Protein AF-A0AAP8GSU4-F1 (afdb_monomer_lite)

Sequence (245 aa):
MARIGFSERGKGHGSINLELHEIAHAIDRVVFLNISHTDWFDVPFSQERQKFFPDKYYENKEEYFAECFTYYYFSESSKQELKDKAPLTYSYIDLLIKNVQGDSNSTEPINELLDGNQFSWSLKGYSDREFAKVDYNKKAEEMKIKLEAGIPHSYFNSTYASIKVQNSSGIVVYNKEIVGNRQQNSEIQTVPVKVGDYIKFTHIEGEAVKEKTRATLTNLENSKQEYIGKKRTYQVTSTGLSKID

Foldseek 3Di:
DDDPPQQDAPSPDHARGDVQLVVQLVCCCPVVVNVLPDPLVVVLCVPQCCQLPVDPVVVDSSSVLSRLSCLCPVDPVSLVVCCVRRVSSSVVSVLVVCVVVVDPPDPAPSWDDDFDFWKKKFAAAPPRHGQWIWIGGAVVQKIKIWGDWAARYQVFQAQQKKKWKAALVRHTQDIDTHGRNDTDHTDIDMGRHYQNMKIKMAGQQCADPVRVDRIWMARPVVRDIDGCRRMWMWGQHPGGTTTRD

InterPro domains:
  IPR004954 Putative mucin/carbohydrate-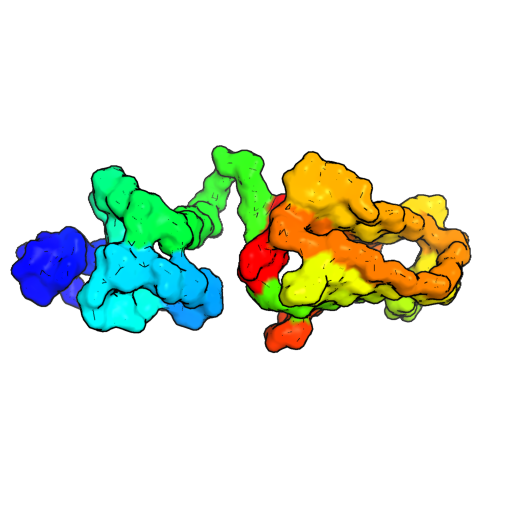binding domain [PF03272] (123-241)
  IPR014781 Anthrax toxin, lethal/endema factor, N-/C-terminal [PF07737] (2-94)
  IPR024079 Metallopeptidase, catalytic domain superfamily [G3DSA:3.40.390.10] (3-102)
  IPR047568 Anthrax toxin lethal factor-like domain [PS51995] (1-98)

Structure (mmCIF, N/CA/C/O backbone):
data_AF-A0AAP8GSU4-F1
#
_entry.id   AF-A0AAP8GSU4-F1
#
loop_
_atom_site.group_PDB
_atom_site.id
_atom_site.type_symbol
_atom_site.label_atom_id
_atom_site.label_alt_id
_atom_site.label_comp_id
_atom_site.label_asym_id
_atom_site.label_entity_id
_atom_site.label_seq_id
_atom_site.pdbx_PDB_ins_code
_atom_site.Cartn_x
_atom_site.Cartn_y
_atom_site.Cartn_z
_atom_site.occupancy
_atom_site.B_iso_or_equiv
_atom_site.auth_seq_id
_atom_site.auth_comp_id
_atom_site.auth_asym_id
_atom_site.auth_atom_id
_atom_site.pdbx_PDB_model_num
ATOM 1 N N . MET A 1 1 ? -10.707 14.477 32.485 1.00 58.97 1 MET A N 1
ATOM 2 C CA . MET A 1 1 ? -10.114 14.576 33.849 1.00 58.97 1 MET A CA 1
ATOM 3 C C . MET A 1 1 ? -10.787 13.530 34.727 1.00 58.97 1 MET A C 1
ATOM 5 O O . MET A 1 1 ? -11.964 13.690 35.026 1.00 58.97 1 MET A O 1
ATOM 9 N N . ALA A 1 2 ? -10.078 12.474 35.134 1.00 71.94 2 ALA A N 1
ATOM 10 C CA . ALA A 1 2 ? -10.654 11.408 35.960 1.00 71.94 2 ALA A CA 1
ATOM 11 C C . ALA A 1 2 ? -10.779 11.823 37.442 1.00 71.94 2 ALA A C 1
ATOM 13 O O . ALA A 1 2 ? -9.887 12.478 37.988 1.00 71.94 2 ALA A O 1
ATOM 14 N N . ARG A 1 3 ? -11.886 11.447 38.103 1.00 77.31 3 ARG A N 1
ATOM 15 C CA . ARG A 1 3 ? -12.123 11.684 39.541 1.00 77.31 3 ARG A CA 1
ATOM 16 C C . ARG A 1 3 ? -11.997 10.381 40.329 1.00 77.31 3 ARG A C 1
ATOM 18 O O . ARG A 1 3 ? -12.604 9.377 39.970 1.00 77.31 3 ARG A O 1
ATOM 25 N N . ILE A 1 4 ? -11.259 10.421 41.438 1.00 72.38 4 ILE A N 1
ATOM 26 C CA . ILE A 1 4 ? -11.067 9.265 42.328 1.00 72.38 4 ILE A CA 1
ATOM 27 C C . ILE A 1 4 ? -12.426 8.790 42.866 1.00 72.38 4 ILE A C 1
ATOM 29 O O . ILE A 1 4 ? -13.193 9.593 43.396 1.00 72.38 4 ILE A O 1
ATOM 33 N N . GLY A 1 5 ? -12.706 7.488 42.743 1.00 75.50 5 GLY A N 1
ATOM 34 C CA . GLY A 1 5 ? -13.946 6.857 43.217 1.00 75.50 5 GLY A CA 1
ATOM 35 C C . GLY A 1 5 ? -15.107 6.852 42.212 1.00 75.50 5 GLY A C 1
ATOM 36 O O . GLY A 1 5 ? -16.201 6.408 42.558 1.00 75.50 5 GLY A O 1
ATOM 37 N N . PHE A 1 6 ? -14.881 7.321 40.981 1.00 83.31 6 PHE A N 1
ATOM 38 C CA . PHE A 1 6 ? -15.881 7.387 39.908 1.00 83.31 6 PHE A CA 1
ATOM 39 C C . PHE A 1 6 ? -15.450 6.568 38.680 1.00 83.31 6 PHE A C 1
ATOM 41 O O . PHE A 1 6 ? -15.728 6.968 37.565 1.00 83.31 6 PHE A O 1
ATOM 48 N N . SER A 1 7 ? -14.726 5.462 38.876 1.00 80.75 7 SER A N 1
ATOM 49 C CA . SER A 1 7 ? -14.204 4.629 37.779 1.00 80.75 7 SER A CA 1
ATOM 50 C C . SER A 1 7 ? -15.284 3.809 37.074 1.00 80.75 7 SER A C 1
ATOM 52 O O . SER A 1 7 ? -15.226 3.598 35.866 1.00 80.75 7 SER A O 1
ATOM 54 N N . GLU A 1 8 ? -16.255 3.314 37.840 1.00 85.75 8 GLU A N 1
ATOM 55 C CA . GLU A 1 8 ? -17.263 2.372 37.362 1.00 85.75 8 GLU A CA 1
ATOM 56 C C . GLU A 1 8 ? -18.367 3.058 36.557 1.00 85.75 8 GLU A C 1
ATOM 58 O O . GLU A 1 8 ? -18.882 4.118 36.926 1.00 85.75 8 GLU A O 1
ATOM 63 N N . ARG A 1 9 ? -18.815 2.372 35.503 1.00 86.88 9 ARG A N 1
ATOM 64 C CA . ARG A 1 9 ? -19.959 2.787 34.691 1.00 86.88 9 ARG A CA 1
ATOM 65 C C . ARG A 1 9 ? -21.163 3.184 35.548 1.00 86.88 9 ARG A C 1
ATOM 67 O O . ARG A 1 9 ? -21.549 2.478 36.477 1.00 86.88 9 ARG A O 1
ATOM 74 N N . GLY A 1 10 ? -21.800 4.302 35.202 1.00 83.00 10 GLY A N 1
ATOM 75 C CA . GLY A 1 10 ? -22.971 4.809 35.923 1.00 83.00 10 GLY A CA 1
ATOM 76 C C . GLY A 1 10 ? -22.638 5.730 37.100 1.00 83.00 10 GL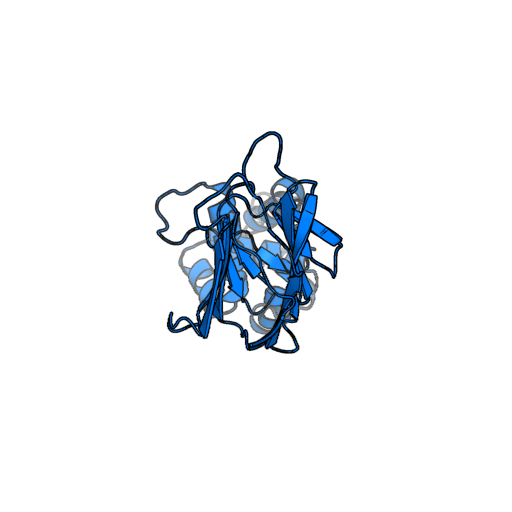Y A C 1
ATOM 77 O O . GLY A 1 10 ? -23.545 6.342 37.664 1.00 83.00 10 GLY A O 1
ATOM 78 N N . LYS A 1 11 ? -21.356 5.938 37.429 1.00 82.56 11 LYS A N 1
ATOM 79 C CA . LYS A 1 11 ? -20.901 6.977 38.370 1.00 82.56 11 LYS A CA 1
ATOM 80 C C . LYS A 1 11 ? -20.771 8.337 37.663 1.00 82.56 11 LYS A C 1
ATOM 82 O O . LYS A 1 11 ? -19.742 8.993 37.718 1.00 82.56 11 LYS A O 1
ATOM 87 N N . GLY A 1 12 ? -21.821 8.771 36.965 1.00 80.31 12 GLY A N 1
ATOM 88 C CA . GLY A 1 12 ? -21.837 10.057 36.249 1.00 80.31 12 GLY A CA 1
ATOM 89 C C . GLY A 1 12 ? -21.152 10.063 34.875 1.00 80.31 12 GLY A C 1
ATOM 90 O O . GLY A 1 12 ? -20.987 11.136 34.303 1.00 80.31 12 GLY A O 1
ATOM 91 N N . HIS A 1 13 ? -20.792 8.894 34.335 1.00 84.12 13 HIS A N 1
ATOM 92 C CA . HIS A 1 13 ? -20.310 8.716 32.960 1.00 84.12 13 HIS A CA 1
ATOM 93 C C . HIS A 1 13 ? -20.798 7.380 32.368 1.00 84.12 13 HIS A C 1
ATOM 95 O O . HIS A 1 13 ? -21.226 6.473 33.093 1.00 84.12 13 HIS A O 1
ATOM 101 N N . GLY A 1 14 ? -20.739 7.272 31.035 1.00 83.06 14 GLY A N 1
ATOM 102 C CA . GLY A 1 14 ? -21.197 6.104 30.275 1.00 83.06 14 GLY A CA 1
ATOM 103 C C . GLY A 1 14 ? -20.142 5.016 30.055 1.00 83.06 14 GLY A C 1
ATOM 104 O O . GLY A 1 14 ? -20.527 3.893 29.731 1.00 83.06 14 GLY A O 1
ATOM 105 N N . SER A 1 15 ? -18.857 5.338 30.256 1.00 88.06 15 SER A N 1
ATOM 106 C CA . SER A 1 15 ? -17.738 4.421 29.999 1.00 88.06 15 SER A CA 1
ATOM 107 C C . SER A 1 15 ? -17.708 3.206 30.930 1.00 88.06 15 SER A C 1
ATOM 109 O O . SER A 1 15 ? -18.080 3.321 32.100 1.00 88.06 15 SER A O 1
ATOM 111 N N . ILE A 1 16 ? -17.230 2.060 30.433 1.00 90.25 16 ILE A N 1
ATOM 112 C CA . ILE A 1 16 ? -16.941 0.870 31.252 1.00 90.25 16 ILE A CA 1
ATOM 113 C C . ILE A 1 16 ? -15.853 1.140 32.306 1.00 90.25 16 ILE A C 1
ATOM 115 O O . ILE A 1 16 ? -15.895 0.542 33.382 1.00 90.25 16 ILE A O 1
ATOM 119 N N . ASN A 1 17 ? -14.926 2.065 32.029 1.00 94.38 17 ASN A N 1
ATOM 120 C CA . ASN A 1 17 ? -13.891 2.486 32.966 1.00 94.38 17 ASN A CA 1
ATOM 121 C C . ASN A 1 17 ? -13.415 3.921 32.674 1.00 94.38 17 ASN A C 1
ATOM 123 O O . ASN A 1 17 ? -12.833 4.181 31.621 1.00 94.38 17 ASN A O 1
ATOM 127 N N . LEU A 1 18 ? -13.644 4.846 33.613 1.00 90.44 18 LEU A N 1
ATOM 128 C CA . LEU A 1 18 ? -13.362 6.270 33.400 1.00 90.44 18 LEU A CA 1
ATOM 129 C C . LEU A 1 18 ? -11.878 6.563 33.151 1.00 90.44 18 LEU A C 1
ATOM 131 O O . LEU A 1 18 ? -11.548 7.306 32.231 1.00 90.44 18 LEU A O 1
ATOM 135 N N . GLU A 1 19 ? -10.974 6.024 33.968 1.00 91.44 19 GLU A N 1
ATOM 136 C CA . GLU A 1 19 ? -9.549 6.332 33.844 1.00 91.44 19 GLU A CA 1
ATOM 137 C C . GLU A 1 19 ? -8.947 5.833 32.529 1.00 91.44 19 GLU A C 1
ATOM 139 O O . GLU A 1 19 ? -8.210 6.578 31.884 1.00 91.44 19 GLU A O 1
ATOM 144 N N . LEU A 1 20 ? -9.287 4.618 32.097 1.00 92.44 20 LEU A N 1
ATOM 145 C CA . LEU A 1 20 ? -8.812 4.066 30.829 1.00 92.44 20 LEU A CA 1
ATOM 146 C C . LEU A 1 20 ? -9.360 4.842 29.631 1.00 92.44 20 LEU A C 1
ATOM 148 O O . LEU A 1 20 ? -8.610 5.090 28.690 1.00 92.44 20 LEU A O 1
ATOM 152 N N . HIS A 1 21 ? -10.616 5.280 29.688 1.00 95.44 21 HIS A N 1
ATOM 153 C CA . HIS A 1 21 ? -11.224 6.095 28.638 1.00 95.44 21 HIS A CA 1
ATOM 154 C C . HIS A 1 21 ? -10.511 7.443 28.482 1.00 95.44 21 HIS A C 1
ATOM 156 O O . HIS A 1 21 ? -10.133 7.844 27.383 1.00 95.44 21 HIS A O 1
ATOM 162 N N . GLU A 1 22 ? -10.235 8.120 29.594 1.00 93.75 22 GLU A N 1
ATOM 163 C CA . GLU A 1 22 ? -9.502 9.389 29.590 1.00 93.75 22 GLU A CA 1
ATOM 164 C C . GLU A 1 22 ? -8.042 9.215 29.129 1.00 93.75 22 GLU A C 1
ATOM 166 O O . GLU A 1 22 ? -7.495 10.082 28.443 1.00 93.75 22 GLU A O 1
ATOM 171 N N . ILE A 1 23 ? -7.405 8.085 29.461 1.00 93.62 23 ILE A N 1
ATOM 172 C CA . ILE A 1 23 ? -6.075 7.728 28.945 1.00 93.62 23 ILE A CA 1
ATOM 173 C C . ILE A 1 23 ? -6.131 7.457 27.438 1.00 93.62 23 ILE A C 1
ATOM 175 O O . ILE A 1 23 ? -5.223 7.873 26.719 1.00 93.62 23 ILE A O 1
ATOM 179 N N . ALA A 1 24 ? -7.180 6.803 26.941 1.00 95.06 24 ALA A N 1
ATOM 180 C CA . ALA A 1 24 ? -7.328 6.504 25.523 1.00 95.06 24 ALA A CA 1
ATOM 181 C C . ALA A 1 24 ? -7.421 7.780 24.672 1.00 95.06 24 ALA A C 1
ATOM 183 O O . ALA A 1 24 ? -6.756 7.859 23.641 1.00 95.06 24 ALA A O 1
ATOM 184 N N . HIS A 1 25 ? -8.126 8.813 25.148 1.00 94.44 25 HIS A N 1
ATOM 185 C CA . HIS A 1 25 ? -8.113 10.147 24.527 1.00 94.44 25 HIS A CA 1
ATOM 186 C C . HIS A 1 25 ? -6.703 10.748 24.447 1.00 94.44 25 HIS A C 1
ATOM 188 O O . HIS A 1 25 ? -6.304 11.316 23.429 1.00 94.44 25 HIS A O 1
ATOM 194 N N . ALA A 1 26 ? -5.906 10.610 25.511 1.00 89.94 26 ALA A N 1
ATOM 195 C CA . ALA A 1 26 ? -4.524 11.088 25.507 1.00 89.94 26 ALA A CA 1
ATOM 196 C C . ALA A 1 26 ? -3.639 10.292 24.532 1.00 89.94 26 ALA A C 1
ATOM 198 O O . ALA A 1 26 ? -2.814 10.883 23.835 1.00 89.94 26 ALA A O 1
ATOM 199 N N . ILE A 1 27 ? -3.815 8.970 24.461 1.00 87.94 27 ILE A N 1
ATOM 200 C CA . ILE A 1 27 ? -3.094 8.089 23.535 1.00 87.94 27 ILE A CA 1
ATOM 201 C C . ILE A 1 27 ? -3.437 8.435 22.083 1.00 87.94 27 ILE A C 1
ATOM 203 O O . ILE A 1 27 ? -2.517 8.630 21.289 1.00 87.94 27 ILE A O 1
ATOM 207 N N . ASP A 1 28 ? -4.722 8.577 21.752 1.00 87.69 28 ASP A N 1
ATOM 208 C CA . ASP A 1 28 ? -5.183 9.003 20.427 1.00 87.69 28 ASP A CA 1
ATOM 209 C C . ASP A 1 28 ? -4.464 10.283 19.990 1.00 87.69 28 ASP A C 1
ATOM 211 O O . ASP A 1 28 ? -3.760 10.314 18.979 1.00 87.69 28 ASP A O 1
ATOM 215 N N . ARG A 1 29 ? -4.545 11.323 20.823 1.00 80.00 29 ARG A N 1
ATOM 216 C CA . ARG A 1 29 ? -4.025 12.650 20.496 1.00 80.00 29 ARG A CA 1
ATOM 217 C C . ARG A 1 29 ? -2.501 12.733 20.472 1.00 80.00 29 ARG A C 1
ATOM 219 O O . ARG A 1 29 ? -1.939 13.399 19.605 1.00 80.00 29 ARG A O 1
ATOM 226 N N . VAL A 1 30 ? -1.828 12.141 21.458 1.00 76.69 30 VAL A N 1
ATOM 227 C CA . VAL A 1 30 ? -0.394 12.376 21.706 1.00 76.69 30 VAL A CA 1
ATOM 228 C C . VAL A 1 30 ? 0.476 11.279 21.108 1.00 76.69 30 VAL A C 1
ATOM 230 O O . VAL A 1 30 ? 1.518 11.583 20.535 1.00 76.69 30 VAL A O 1
ATOM 233 N N . VAL A 1 31 ? 0.068 10.016 21.240 1.00 76.75 31 VAL A N 1
ATOM 234 C CA . VAL A 1 31 ? 0.864 8.870 20.774 1.00 76.75 31 VAL A CA 1
ATOM 235 C C . VAL A 1 31 ? 0.565 8.581 19.310 1.00 76.75 31 VAL A C 1
ATOM 237 O O . VAL A 1 31 ? 1.490 8.385 18.526 1.00 76.75 31 VAL A O 1
ATOM 240 N N . PHE A 1 32 ? -0.714 8.607 18.932 1.00 79.94 32 PHE A N 1
ATOM 241 C CA . PHE A 1 32 ? -1.148 8.287 17.574 1.00 79.94 32 PHE A CA 1
ATOM 242 C C . PHE A 1 32 ? -1.514 9.504 16.719 1.00 79.94 32 PHE A C 1
ATOM 244 O O . PHE A 1 32 ? -1.962 9.342 15.587 1.00 79.94 32 PHE A O 1
ATOM 251 N N . LEU A 1 33 ? -1.246 10.715 17.215 1.00 83.31 33 LEU A N 1
ATOM 252 C CA . LEU A 1 33 ? -1.383 11.971 16.473 1.00 83.31 33 LEU A CA 1
ATOM 253 C C . LEU A 1 33 ? -2.791 12.195 15.879 1.00 83.31 33 LEU A C 1
ATOM 255 O O . LEU A 1 33 ? -2.920 12.696 14.762 1.00 83.31 33 LEU A O 1
ATOM 259 N N . ASN A 1 34 ? -3.834 11.912 16.667 1.00 81.44 34 ASN A N 1
ATOM 260 C CA . ASN A 1 34 ? -5.263 11.997 16.321 1.00 81.44 34 ASN A CA 1
ATOM 261 C C . ASN A 1 34 ? -5.693 10.949 15.284 1.00 81.44 34 ASN A C 1
ATOM 263 O O . ASN A 1 34 ? -6.289 11.267 14.251 1.00 81.44 34 ASN A O 1
ATOM 267 N N . ILE A 1 35 ? -5.384 9.683 15.557 1.00 83.44 35 ILE A N 1
ATOM 268 C CA . ILE A 1 35 ? -5.665 8.572 14.648 1.00 83.44 35 ILE A CA 1
ATOM 269 C C . ILE A 1 35 ? -7.167 8.348 14.440 1.00 83.44 35 ILE A C 1
ATOM 271 O O . ILE A 1 35 ? -7.577 7.947 13.350 1.00 83.44 35 ILE A O 1
ATOM 275 N N . SER A 1 36 ? -7.998 8.682 15.432 1.00 88.56 36 SER A N 1
ATOM 276 C CA . SER A 1 36 ? -9.462 8.594 15.328 1.00 88.56 36 SER A CA 1
ATOM 277 C C . SER A 1 36 ? -10.065 9.509 14.249 1.00 88.56 36 SER A C 1
ATOM 279 O O . SER A 1 36 ? -11.179 9.263 13.785 1.00 88.56 36 SER A O 1
ATOM 281 N N . HIS A 1 37 ? -9.330 10.534 13.801 1.00 82.75 37 HIS A N 1
ATOM 282 C CA . HIS A 1 37 ? -9.741 11.450 12.725 1.00 82.75 37 HIS A CA 1
ATOM 283 C C . HIS A 1 37 ? -9.210 11.061 11.350 1.00 82.75 37 HIS A C 1
ATOM 285 O O . HIS A 1 37 ? -9.474 11.756 10.371 1.00 82.75 37 HIS A O 1
ATOM 291 N N . THR A 1 38 ? -8.426 9.991 11.267 1.00 76.94 38 THR A N 1
ATOM 292 C CA . THR A 1 38 ? -7.862 9.541 9.995 1.00 76.94 38 THR A CA 1
ATOM 293 C C . THR A 1 38 ? -8.889 8.750 9.201 1.00 76.94 38 THR A C 1
ATOM 295 O O . THR A 1 38 ? -9.665 7.984 9.774 1.00 76.94 38 THR A O 1
ATOM 298 N N . ASP A 1 39 ? -8.802 8.829 7.872 1.00 70.94 39 ASP A N 1
ATOM 299 C CA . ASP A 1 39 ? -9.616 8.021 6.950 1.00 70.94 39 ASP A CA 1
ATOM 300 C C . ASP A 1 39 ? -9.522 6.515 7.257 1.00 70.94 39 ASP A C 1
ATOM 302 O O . ASP A 1 39 ? -10.436 5.735 6.987 1.00 70.94 39 ASP A O 1
ATOM 306 N N . TRP A 1 40 ? -8.423 6.093 7.889 1.00 66.69 40 TRP A N 1
ATOM 307 C CA . TRP A 1 40 ? -8.213 4.712 8.285 1.00 66.69 40 TRP A CA 1
ATOM 308 C C . TRP A 1 40 ? -9.196 4.233 9.364 1.00 66.69 40 TRP A C 1
ATOM 310 O O . TRP A 1 40 ? -9.580 3.062 9.363 1.00 66.69 40 TRP A O 1
ATOM 320 N N . PHE A 1 41 ? -9.637 5.124 10.257 1.00 87.88 41 PHE A N 1
ATOM 321 C CA . PHE A 1 41 ? -10.641 4.808 11.274 1.00 87.88 41 PHE A CA 1
ATOM 322 C C . PHE A 1 41 ? -12.083 4.952 10.762 1.00 87.88 41 PHE A C 1
ATOM 324 O O . PHE A 1 41 ? -13.005 4.379 11.345 1.00 87.88 41 PHE A O 1
ATOM 331 N N . ASP A 1 42 ? -12.300 5.637 9.636 1.00 82.19 42 ASP A N 1
ATOM 332 C CA . ASP A 1 42 ? -13.638 5.886 9.083 1.00 82.19 42 ASP A CA 1
ATOM 333 C C . ASP A 1 42 ? -14.366 4.599 8.699 1.00 82.19 42 ASP A C 1
ATOM 335 O O . ASP A 1 42 ? -15.584 4.483 8.871 1.00 82.19 42 ASP A O 1
ATOM 339 N N . VAL A 1 43 ? -13.627 3.604 8.209 1.00 79.69 43 VAL A N 1
ATOM 340 C CA . VAL A 1 43 ? -14.185 2.307 7.817 1.00 79.69 43 VAL A CA 1
ATOM 341 C C . VAL A 1 43 ? -14.720 1.526 9.025 1.00 79.69 43 VAL A C 1
ATOM 343 O O . VAL A 1 43 ? -15.923 1.249 9.031 1.00 79.69 43 VAL A O 1
ATOM 346 N N . PRO A 1 44 ? -13.917 1.181 10.056 1.00 85.69 44 PRO A N 1
ATOM 347 C CA . PRO A 1 44 ? -14.450 0.496 11.234 1.00 85.69 44 PRO A CA 1
ATOM 348 C C . PRO A 1 44 ? -15.528 1.329 11.944 1.00 85.69 44 PRO A C 1
ATOM 350 O O . PRO A 1 44 ? -16.584 0.798 12.291 1.00 85.69 44 PRO A O 1
ATOM 353 N N . PHE A 1 45 ? -15.335 2.648 12.065 1.00 90.38 45 PHE A N 1
ATOM 354 C CA . PHE A 1 45 ? -16.314 3.544 12.680 1.00 90.38 45 PHE A CA 1
ATOM 355 C C . PHE A 1 45 ? -17.676 3.502 11.968 1.00 90.38 45 PHE A C 1
ATOM 357 O O . PHE A 1 45 ? -18.703 3.257 12.601 1.00 90.38 45 PHE A O 1
ATOM 364 N N . SER A 1 46 ? -17.711 3.694 10.646 1.00 89.06 46 SER A N 1
ATOM 365 C CA . SER A 1 46 ? -18.970 3.737 9.886 1.00 89.06 46 SER A CA 1
ATOM 366 C C . SER A 1 46 ? -19.722 2.402 9.879 1.00 89.06 46 SER A C 1
ATOM 368 O O . SER A 1 46 ? -20.954 2.397 9.846 1.00 89.06 46 SER A O 1
ATOM 370 N N . GLN A 1 47 ? -19.010 1.273 9.932 1.00 87.31 47 GLN A N 1
ATOM 371 C CA . GLN A 1 47 ? -19.617 -0.057 9.827 1.00 87.31 47 GLN A CA 1
ATOM 372 C C . GLN A 1 47 ? -20.085 -0.641 11.164 1.00 87.31 47 GLN A C 1
ATOM 374 O O . GLN A 1 47 ? -21.044 -1.426 11.189 1.00 87.31 47 GLN A O 1
ATOM 379 N N . GLU A 1 48 ? -19.411 -0.296 12.262 1.00 93.38 48 GLU A N 1
ATOM 380 C CA . GLU A 1 48 ? -19.555 -1.016 13.531 1.00 93.38 48 GLU A CA 1
ATOM 381 C C . GLU A 1 48 ? -20.115 -0.158 14.656 1.00 93.38 48 GLU A C 1
ATOM 383 O O . GLU A 1 48 ? -20.869 -0.675 15.486 1.00 93.38 48 GLU A O 1
ATOM 388 N N . ARG A 1 49 ? -19.856 1.157 14.645 1.00 94.56 49 ARG A N 1
ATOM 389 C CA . ARG A 1 49 ? -20.241 2.060 15.737 1.00 94.56 49 ARG A CA 1
ATOM 390 C C . ARG A 1 49 ? -21.703 1.927 16.124 1.00 94.56 49 ARG A C 1
ATOM 392 O O . ARG A 1 49 ? -21.999 1.720 17.291 1.00 94.56 49 ARG A O 1
ATOM 399 N N . GLN A 1 50 ? -22.624 1.981 15.161 1.00 91.56 50 GLN A N 1
ATOM 400 C CA . GLN A 1 50 ? -24.058 1.927 15.464 1.00 91.56 50 GLN A CA 1
ATOM 401 C C . GLN A 1 50 ? -24.508 0.575 16.039 1.00 91.56 50 GLN A C 1
ATOM 403 O O . GLN A 1 50 ? -25.474 0.527 16.799 1.00 91.56 50 GLN A O 1
ATOM 408 N N . LYS A 1 51 ? -23.831 -0.519 15.670 1.00 90.44 51 LYS A N 1
ATOM 409 C CA . LYS A 1 51 ? -24.155 -1.871 16.143 1.00 90.44 51 LYS A CA 1
ATOM 410 C C . LYS A 1 51 ? -23.630 -2.101 17.552 1.00 90.44 51 LYS A C 1
ATOM 412 O O . LYS A 1 51 ? -24.309 -2.740 18.351 1.00 90.44 51 LYS A O 1
ATOM 417 N N . PHE A 1 52 ? -22.436 -1.591 17.842 1.00 93.81 52 PHE A N 1
ATOM 418 C CA . PHE A 1 52 ? -21.805 -1.799 19.136 1.00 93.81 52 PHE A CA 1
ATOM 419 C C . PHE A 1 52 ? -22.257 -0.760 20.170 1.00 93.81 52 PHE A C 1
ATOM 421 O O . PHE A 1 52 ? -22.692 -1.119 21.264 1.00 93.81 52 PHE A O 1
ATOM 428 N N . PHE A 1 53 ? -22.260 0.517 19.785 1.00 93.88 53 PHE A N 1
ATOM 429 C CA . PHE A 1 53 ? -22.662 1.650 20.609 1.00 93.88 53 PHE A CA 1
ATOM 430 C C . PHE A 1 53 ? -23.746 2.493 19.909 1.00 93.88 53 PHE A C 1
ATOM 432 O O . PHE A 1 53 ? -23.444 3.474 19.222 1.00 93.88 53 PHE A O 1
ATOM 439 N N . PRO A 1 54 ? -25.035 2.146 20.086 1.00 89.75 54 PRO A N 1
ATOM 440 C CA . PRO A 1 54 ? -26.138 2.848 19.428 1.00 89.75 54 PRO A CA 1
ATOM 441 C C . PRO A 1 54 ? -26.382 4.265 19.972 1.00 89.75 54 PRO A C 1
ATOM 443 O O . PRO A 1 54 ? -27.082 5.043 19.324 1.00 89.75 54 PRO A O 1
ATOM 446 N N . ASP A 1 55 ? -25.828 4.605 21.140 1.00 91.56 55 ASP A N 1
ATOM 447 C CA . ASP A 1 55 ? -25.955 5.934 21.741 1.00 91.56 55 ASP A CA 1
ATOM 448 C C . ASP A 1 55 ? -25.317 7.013 20.845 1.00 91.56 55 ASP A C 1
ATOM 450 O O . ASP A 1 55 ? -24.239 6.817 20.274 1.00 91.56 55 ASP A O 1
ATOM 454 N N . LYS A 1 56 ? -25.991 8.164 20.731 1.00 90.75 56 LYS A N 1
ATOM 455 C CA . LYS A 1 56 ? -25.527 9.314 19.943 1.00 90.75 56 LYS A CA 1
ATOM 456 C C . LYS A 1 56 ? -24.221 9.897 20.464 1.00 90.75 56 LYS A C 1
ATOM 458 O O . LYS A 1 56 ? -23.489 10.504 19.694 1.00 90.75 56 LYS A O 1
ATOM 463 N N . TYR A 1 57 ? -23.914 9.701 21.743 1.00 88.75 57 TYR A N 1
ATOM 464 C CA . TYR A 1 57 ? -22.643 10.107 22.335 1.00 88.75 57 TYR A CA 1
ATOM 465 C C . TYR A 1 57 ? -21.440 9.596 21.525 1.00 88.75 57 TYR A C 1
ATOM 467 O O . TYR A 1 57 ? -20.488 10.333 21.282 1.00 88.75 57 TYR A O 1
ATOM 475 N N . TYR A 1 58 ? -21.529 8.368 21.010 1.00 93.38 58 TYR A N 1
ATOM 476 C CA . TYR A 1 58 ? -20.461 7.739 20.234 1.00 93.38 58 TYR A CA 1
ATOM 477 C C . TYR A 1 58 ? -20.487 8.094 18.740 1.00 93.38 58 TYR A C 1
ATOM 479 O O . TYR A 1 58 ? -19.722 7.520 17.973 1.00 93.38 58 TYR A O 1
ATOM 487 N N . GLU A 1 59 ? -21.340 9.028 18.291 1.00 92.56 59 GLU A N 1
ATOM 488 C CA . GLU A 1 59 ? -21.218 9.638 16.952 1.00 92.56 59 GLU A CA 1
ATOM 489 C C . GLU A 1 59 ? -19.946 10.493 16.825 1.00 92.56 59 GLU A C 1
ATOM 491 O O . GLU A 1 59 ? -19.494 10.758 15.712 1.00 92.56 59 GLU A O 1
ATOM 496 N N . ASN A 1 60 ? -19.333 10.888 17.946 1.00 94.06 60 ASN A N 1
ATOM 497 C CA . ASN A 1 60 ? -17.980 11.426 17.947 1.00 94.06 60 ASN A CA 1
ATOM 498 C C . ASN A 1 60 ? -16.960 10.280 17.790 1.00 94.06 60 ASN A C 1
ATOM 500 O O . ASN A 1 60 ? -16.925 9.354 18.602 1.00 94.06 60 ASN A O 1
ATOM 504 N N . LYS A 1 61 ? -16.113 10.361 16.754 1.00 94.12 61 LYS A N 1
ATOM 505 C CA . LYS A 1 61 ? -15.065 9.370 16.466 1.00 94.12 61 LYS A CA 1
ATOM 506 C C . LYS A 1 61 ? -14.061 9.226 17.612 1.00 94.12 61 LYS A C 1
ATOM 508 O O . LYS A 1 61 ? -13.671 8.099 17.903 1.00 94.12 61 LYS A O 1
ATOM 513 N N . GLU A 1 62 ? -13.703 10.321 18.285 1.00 94.88 62 GLU A N 1
ATOM 514 C CA . GLU A 1 62 ? -12.789 10.302 19.439 1.00 9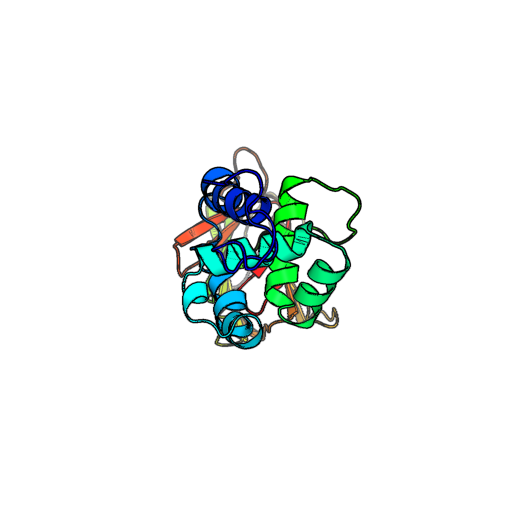4.88 62 GLU A CA 1
ATOM 515 C C . GLU A 1 62 ? -13.388 9.488 20.591 1.00 94.88 62 GLU A C 1
ATOM 517 O O . GLU A 1 62 ? -12.746 8.596 21.134 1.00 94.88 62 GLU A O 1
ATOM 522 N N . GLU A 1 63 ? -14.659 9.735 20.918 1.00 95.81 63 GLU A N 1
ATOM 523 C CA . GLU A 1 63 ? -15.373 9.038 21.996 1.00 95.81 63 GLU A CA 1
ATOM 524 C C . GLU A 1 63 ? -15.567 7.551 21.690 1.00 95.81 63 GLU A C 1
ATOM 526 O O . GLU A 1 63 ? -15.413 6.699 22.569 1.00 95.81 63 GLU A O 1
ATOM 531 N N . TYR A 1 64 ? -15.884 7.219 20.434 1.00 97.38 64 TYR A N 1
ATOM 532 C CA . TYR A 1 64 ? -15.982 5.830 19.991 1.00 97.38 64 TYR A CA 1
ATOM 533 C C . TYR A 1 64 ? -14.631 5.114 20.066 1.00 97.38 64 TYR A C 1
ATOM 535 O O . TYR A 1 64 ? -14.560 3.997 20.584 1.00 97.38 64 TYR A O 1
ATOM 543 N N . PHE A 1 65 ? -13.561 5.753 19.582 1.00 97.00 65 PHE A N 1
ATOM 544 C CA . PHE A 1 65 ? -12.207 5.217 19.675 1.00 97.00 65 PHE A CA 1
ATOM 545 C C . PHE A 1 65 ? -11.805 4.992 21.134 1.00 97.00 65 PHE A C 1
ATOM 547 O O . PHE A 1 65 ? -11.399 3.884 21.487 1.00 97.00 65 PHE A O 1
ATOM 554 N N . ALA A 1 66 ? -11.969 6.006 21.986 1.00 97.12 66 ALA A N 1
ATOM 555 C CA . ALA A 1 66 ? -11.584 5.951 23.390 1.00 97.12 66 ALA A CA 1
ATOM 556 C C . ALA A 1 66 ? -12.307 4.829 24.145 1.00 97.12 66 ALA A C 1
ATOM 558 O O . ALA A 1 66 ? -11.686 4.073 24.899 1.00 97.12 66 ALA A O 1
ATOM 559 N N . GLU A 1 67 ? -13.606 4.646 23.900 1.00 97.69 67 GLU A N 1
ATOM 560 C CA . GLU A 1 67 ? -14.364 3.566 24.527 1.00 97.69 67 GLU A CA 1
ATOM 561 C C . GLU A 1 67 ? -13.959 2.188 24.000 1.00 97.69 67 GLU A C 1
ATOM 563 O O . GLU A 1 67 ? -13.750 1.270 24.789 1.00 97.69 67 GLU A O 1
ATOM 568 N N . CYS A 1 68 ? -13.763 2.026 22.690 1.00 97.56 68 CYS A N 1
ATOM 569 C CA . CYS A 1 68 ? -13.298 0.750 22.140 1.00 97.56 68 CYS A CA 1
ATOM 570 C C . CYS A 1 68 ? -11.900 0.385 22.660 1.00 97.56 68 CYS A C 1
ATOM 572 O O . CYS A 1 68 ? -11.655 -0.761 23.039 1.00 97.56 68 CYS A O 1
ATOM 574 N N . PHE A 1 69 ? -10.998 1.361 22.755 1.00 96.75 69 PHE A N 1
ATOM 575 C CA . PHE A 1 69 ? -9.673 1.180 23.346 1.00 96.75 69 PHE A CA 1
ATOM 576 C C . PHE A 1 69 ? -9.768 0.783 24.825 1.00 96.75 69 PHE A C 1
ATOM 578 O O . PHE A 1 69 ? -9.038 -0.091 25.293 1.00 96.75 69 PHE A O 1
ATOM 585 N N . THR A 1 70 ? -10.732 1.353 25.548 1.00 97.25 70 THR A N 1
ATOM 586 C CA . THR A 1 70 ? -11.032 0.967 26.930 1.00 97.25 70 THR A CA 1
ATOM 587 C C . THR A 1 70 ? -11.475 -0.492 27.018 1.00 97.25 70 THR A C 1
ATOM 589 O O . THR A 1 70 ? -10.928 -1.246 27.821 1.00 97.25 70 THR A O 1
ATOM 592 N N . TYR A 1 71 ? -12.395 -0.939 26.156 1.00 97.75 71 TYR A N 1
ATOM 593 C CA . TYR A 1 71 ? -12.818 -2.345 26.109 1.00 97.75 71 TYR A CA 1
ATOM 594 C C . TYR A 1 71 ? -11.646 -3.293 25.834 1.00 97.75 71 TYR A C 1
ATOM 596 O O . TYR A 1 71 ? -11.570 -4.355 26.455 1.00 97.75 71 TYR A O 1
ATOM 604 N N . TYR A 1 72 ? -10.725 -2.898 24.950 1.00 96.94 72 TYR A N 1
ATOM 605 C CA . TYR A 1 72 ? -9.549 -3.688 24.584 1.00 96.94 72 TYR A CA 1
ATOM 606 C C . TYR A 1 72 ? -8.607 -3.964 25.771 1.00 96.94 72 TYR A C 1
ATOM 608 O O . TYR A 1 72 ? -8.003 -5.038 25.838 1.00 96.94 72 TYR A O 1
ATOM 616 N N . TYR A 1 73 ? -8.478 -3.015 26.705 1.00 95.62 73 TYR A N 1
ATOM 617 C CA . TYR A 1 73 ? -7.532 -3.096 27.826 1.00 95.62 73 TYR A CA 1
ATOM 618 C C . TYR A 1 73 ? -8.157 -3.407 29.187 1.00 95.62 73 TYR A C 1
ATOM 620 O O . TYR A 1 73 ? -7.436 -3.833 30.086 1.00 95.62 73 TYR A O 1
ATOM 628 N N . PHE A 1 74 ? -9.463 -3.205 29.361 1.00 95.50 74 PHE A N 1
ATOM 629 C CA . PHE A 1 74 ? -10.096 -3.317 30.675 1.00 95.50 74 PHE A CA 1
ATOM 630 C C . PHE A 1 74 ? -10.129 -4.756 31.217 1.00 95.50 74 PHE A C 1
ATOM 632 O O . PHE A 1 74 ? -9.800 -4.986 32.379 1.00 95.50 74 PHE A O 1
ATOM 639 N N . SER A 1 75 ? -10.519 -5.737 30.397 1.00 94.69 75 SER A N 1
ATOM 640 C CA . SER A 1 75 ? -10.564 -7.155 30.778 1.00 94.69 75 SER A CA 1
ATOM 641 C C . SER A 1 75 ? -10.579 -8.073 29.551 1.00 94.69 75 SER A C 1
ATOM 643 O O . SER A 1 75 ? -10.980 -7.653 28.467 1.00 94.69 75 SER A O 1
ATOM 645 N N . GLU A 1 76 ? -10.250 -9.356 29.725 1.00 94.06 76 GLU A N 1
ATOM 646 C CA . GLU A 1 76 ? -10.402 -10.356 28.653 1.00 94.06 76 GLU A CA 1
ATOM 647 C C . GLU A 1 76 ? -11.854 -10.464 28.165 1.00 94.06 76 GLU A C 1
ATOM 649 O O . GLU A 1 76 ? -12.106 -10.577 26.968 1.00 94.06 76 GLU A O 1
ATOM 654 N N . SER A 1 77 ? -12.829 -10.351 29.075 1.00 95.75 77 SER A N 1
ATOM 655 C CA . SER A 1 77 ? -14.249 -10.403 28.711 1.00 95.75 77 SER A CA 1
ATOM 656 C C . SER A 1 77 ? -14.692 -9.217 27.848 1.00 95.75 77 SER A C 1
ATOM 658 O O . SER A 1 77 ? -15.361 -9.420 26.838 1.00 95.75 77 SER A O 1
ATOM 660 N N . SER A 1 78 ? -14.279 -7.991 28.189 1.00 96.19 78 SER A N 1
ATOM 661 C CA . SER A 1 78 ? -14.605 -6.792 27.403 1.00 96.19 78 SER A CA 1
ATOM 662 C C . SER A 1 78 ? -13.851 -6.769 26.077 1.00 96.19 78 SER A C 1
ATOM 664 O O . SER A 1 78 ? -14.394 -6.351 25.058 1.00 96.19 78 SER A O 1
ATOM 666 N N . LYS A 1 79 ? -12.613 -7.267 26.063 1.00 96.56 79 LYS A N 1
ATOM 667 C CA . LYS A 1 79 ? -11.822 -7.411 24.843 1.00 96.56 79 LYS A CA 1
ATOM 668 C C . LYS A 1 79 ? -12.462 -8.405 23.876 1.00 96.56 79 LYS A C 1
ATOM 670 O O . LYS A 1 79 ? -12.552 -8.118 22.684 1.00 96.56 79 LYS A O 1
ATOM 675 N N . GLN A 1 80 ? -12.939 -9.543 24.382 1.00 94.69 80 GLN A N 1
ATOM 676 C CA . GLN A 1 80 ? -13.678 -10.513 23.578 1.00 94.69 80 GLN A CA 1
ATOM 677 C C . GLN A 1 80 ? -15.003 -9.922 23.077 1.00 94.69 80 GLN A C 1
ATOM 679 O O . GLN A 1 80 ? -15.326 -10.073 21.905 1.00 94.69 80 GLN A O 1
ATOM 684 N N . GLU A 1 81 ? -15.721 -9.167 23.910 1.00 97.00 81 GLU A N 1
ATOM 685 C CA . GLU A 1 81 ? -16.943 -8.475 23.490 1.00 97.00 81 GLU A CA 1
ATOM 686 C C . GLU A 1 81 ? -16.692 -7.463 22.359 1.00 97.00 81 GLU A C 1
ATOM 688 O O . GLU A 1 81 ? -17.448 -7.438 21.386 1.00 97.00 81 GLU A O 1
ATOM 693 N N . LEU A 1 82 ? -15.614 -6.673 22.443 1.00 97.31 82 LEU A N 1
ATOM 694 C CA . LEU A 1 82 ? -15.177 -5.787 21.359 1.00 97.31 82 LEU A CA 1
ATOM 695 C C . LEU A 1 82 ? -14.887 -6.587 20.084 1.00 97.31 82 LEU A C 1
ATOM 697 O O . LEU A 1 82 ? -15.341 -6.211 19.008 1.00 97.31 82 LEU A O 1
ATOM 701 N N . LYS A 1 83 ? -14.164 -7.704 20.201 1.00 93.12 83 LYS A N 1
ATOM 702 C CA . LYS A 1 83 ? -13.830 -8.571 19.067 1.00 93.12 83 LYS A CA 1
ATOM 703 C C . LYS A 1 83 ? -15.069 -9.160 18.391 1.00 93.12 83 LYS A C 1
ATOM 705 O O . LYS A 1 83 ? -15.099 -9.258 17.168 1.00 93.12 83 LYS A O 1
ATOM 710 N N . ASP A 1 84 ? -16.083 -9.525 19.168 1.00 91.06 84 ASP A N 1
ATOM 711 C CA . ASP A 1 84 ? -17.309 -10.136 18.652 1.00 91.06 84 ASP A CA 1
ATOM 712 C C . ASP A 1 84 ? -18.260 -9.100 18.032 1.00 91.06 84 ASP A C 1
ATOM 714 O O . ASP A 1 84 ? -18.907 -9.376 17.021 1.00 91.06 84 ASP A O 1
ATOM 718 N N . LYS A 1 85 ? -18.363 -7.904 18.629 1.00 94.06 85 LYS A N 1
ATOM 719 C CA . LYS A 1 85 ? -19.342 -6.877 18.226 1.00 94.06 85 LYS A CA 1
ATOM 720 C C . LYS A 1 85 ? -18.792 -5.826 17.263 1.00 94.06 85 LYS A C 1
ATOM 722 O O . LYS A 1 85 ? -19.573 -5.246 16.508 1.00 94.06 85 LYS A O 1
ATOM 727 N N . ALA A 1 86 ? -17.485 -5.586 17.284 1.00 94.81 86 ALA A N 1
ATOM 728 C CA . ALA A 1 86 ? -16.787 -4.632 16.427 1.00 94.81 86 ALA A CA 1
ATOM 729 C C . ALA A 1 86 ? -15.411 -5.191 15.985 1.00 94.81 86 ALA A C 1
ATOM 731 O O . ALA A 1 86 ? -14.361 -4.658 16.366 1.00 94.81 86 ALA A O 1
ATOM 732 N N . PRO A 1 87 ? -15.389 -6.301 15.219 1.00 87.56 87 PRO A N 1
ATOM 733 C CA . PRO A 1 87 ? -14.158 -6.982 14.816 1.00 87.56 87 PRO A CA 1
ATOM 734 C C . PRO A 1 87 ? -13.180 -6.111 14.012 1.00 87.56 87 PRO A C 1
ATOM 736 O O . PRO A 1 87 ? -11.972 -6.248 14.194 1.00 87.56 87 PRO A O 1
ATOM 739 N N . LEU A 1 88 ? -13.651 -5.206 13.148 1.00 82.56 88 LEU A N 1
ATOM 740 C CA . LEU A 1 88 ? -12.782 -4.295 12.393 1.00 82.56 88 LEU A CA 1
ATOM 741 C C . LEU A 1 88 ? -12.113 -3.289 13.330 1.00 82.56 88 LEU A C 1
ATOM 743 O O . LEU A 1 88 ? -10.918 -3.028 13.203 1.00 82.56 88 LEU A O 1
ATOM 747 N N . THR A 1 89 ? -12.862 -2.764 14.299 1.00 94.12 89 THR A N 1
ATOM 748 C CA . THR A 1 89 ? -12.357 -1.851 15.328 1.00 94.12 89 THR A CA 1
ATOM 749 C C . THR A 1 89 ? -11.359 -2.565 16.243 1.00 94.12 89 THR A C 1
ATOM 751 O O . THR A 1 89 ? -10.301 -2.012 16.544 1.00 94.12 89 THR A O 1
ATOM 754 N N . TYR A 1 90 ? -11.635 -3.817 16.631 1.00 93.56 90 TYR A N 1
ATOM 755 C CA . TYR A 1 90 ? -10.689 -4.667 17.360 1.00 93.56 90 TYR A CA 1
ATOM 756 C C . TYR A 1 90 ? -9.378 -4.822 16.586 1.00 93.56 90 TYR A C 1
ATOM 758 O O . TYR A 1 90 ? -8.310 -4.545 17.127 1.00 93.56 90 TYR A O 1
ATOM 766 N N . SER A 1 91 ? -9.453 -5.242 15.319 1.00 83.56 91 SER A N 1
ATOM 767 C CA . SER A 1 91 ? -8.274 -5.457 14.476 1.00 83.56 91 SER A CA 1
ATOM 768 C C . SER A 1 91 ? -7.481 -4.173 14.263 1.00 83.56 91 SER A C 1
ATOM 770 O O . SER A 1 91 ? -6.254 -4.207 14.258 1.00 83.56 91 SER A O 1
ATOM 772 N N . TYR A 1 92 ? -8.171 -3.042 14.126 1.00 87.12 92 TYR A N 1
ATOM 773 C CA . TYR A 1 92 ? -7.556 -1.726 14.020 1.00 87.12 92 TYR A CA 1
ATOM 774 C C . TYR A 1 92 ? -6.739 -1.372 15.272 1.00 87.12 92 TYR A C 1
ATOM 776 O O . TYR A 1 92 ? -5.562 -1.031 15.165 1.00 87.12 92 TYR A O 1
ATOM 784 N N . ILE A 1 93 ? -7.330 -1.504 16.465 1.00 92.38 93 ILE A N 1
ATOM 785 C CA . ILE A 1 93 ? -6.646 -1.218 17.735 1.00 92.38 93 ILE A CA 1
ATOM 786 C C . ILE A 1 93 ? -5.495 -2.203 17.962 1.00 92.38 93 ILE A C 1
ATOM 788 O O . ILE A 1 93 ? -4.388 -1.782 18.280 1.00 92.38 93 ILE A O 1
ATOM 792 N N . ASP A 1 94 ? -5.718 -3.500 17.749 1.00 87.44 94 ASP A N 1
ATOM 793 C CA . ASP A 1 94 ? -4.683 -4.535 17.871 1.00 87.44 94 ASP A CA 1
ATOM 794 C C . ASP A 1 94 ? -3.466 -4.220 16.985 1.00 87.44 94 ASP A C 1
ATOM 796 O O . ASP A 1 94 ? -2.321 -4.300 17.434 1.00 87.44 94 ASP A O 1
ATOM 800 N N . LEU A 1 95 ? -3.705 -3.765 15.754 1.00 80.06 95 LEU A N 1
ATOM 801 C CA . LEU A 1 95 ? -2.652 -3.348 14.834 1.00 80.06 95 LEU A CA 1
ATOM 802 C C . LEU A 1 95 ? -1.905 -2.096 15.320 1.00 80.06 95 LEU A C 1
ATOM 804 O O . LEU A 1 95 ? -0.675 -2.074 15.283 1.00 80.06 95 LEU A O 1
ATOM 808 N N . LEU A 1 96 ? -2.613 -1.080 15.825 1.00 84.44 96 LEU A N 1
ATOM 809 C CA . LEU A 1 96 ? -1.983 0.103 16.425 1.00 84.44 96 LEU A CA 1
ATOM 810 C C . LEU A 1 96 ? -1.058 -0.267 17.587 1.00 84.44 96 LEU A C 1
ATOM 812 O O . LEU A 1 96 ? 0.053 0.251 17.688 1.00 84.44 96 LEU A O 1
ATOM 816 N N . ILE A 1 97 ? -1.492 -1.181 18.453 1.00 84.12 97 ILE A N 1
ATOM 817 C CA . ILE A 1 97 ? -0.711 -1.611 19.614 1.00 84.12 97 ILE A CA 1
ATOM 818 C C . ILE A 1 97 ? 0.520 -2.407 19.196 1.00 84.12 97 ILE A C 1
ATOM 820 O O . ILE A 1 97 ? 1.618 -2.138 19.688 1.00 84.12 97 ILE A O 1
ATOM 824 N N . LYS A 1 98 ? 0.370 -3.322 18.236 1.00 70.94 98 LYS A N 1
ATOM 825 C CA . LYS A 1 98 ? 1.497 -4.069 17.664 1.00 70.94 98 LYS A CA 1
ATOM 826 C C . LYS A 1 98 ? 2.548 -3.140 17.053 1.00 70.94 98 LYS A C 1
ATOM 828 O O . LYS A 1 98 ? 3.741 -3.375 17.239 1.00 70.94 98 LYS A O 1
ATOM 833 N N . ASN A 1 99 ? 2.120 -2.043 16.423 1.00 63.44 99 ASN A N 1
ATOM 834 C CA . ASN A 1 99 ? 3.024 -1.025 15.879 1.00 63.44 99 ASN A CA 1
ATOM 835 C C . ASN A 1 99 ? 3.843 -0.302 16.962 1.00 63.44 99 ASN A C 1
ATOM 837 O O . ASN A 1 99 ? 4.975 0.097 16.698 1.00 63.44 99 ASN A O 1
ATOM 841 N N . VAL A 1 100 ? 3.302 -0.136 18.174 1.00 70.88 100 VAL A N 1
ATOM 842 C CA . VAL A 1 100 ? 4.001 0.516 19.300 1.00 70.88 100 VAL A CA 1
ATOM 843 C C . VAL A 1 100 ? 4.911 -0.456 20.048 1.00 70.88 100 VAL A C 1
ATOM 845 O O . VAL A 1 100 ? 5.973 -0.059 20.523 1.00 70.88 100 VAL A O 1
ATOM 848 N N . GLN A 1 101 ? 4.508 -1.723 20.170 1.00 63.78 101 GLN A N 1
ATOM 849 C CA . GLN A 1 101 ? 5.202 -2.711 21.001 1.00 63.78 101 GLN A CA 1
ATOM 850 C C . GLN A 1 101 ? 6.388 -3.395 20.305 1.00 63.78 101 GLN A C 1
ATOM 852 O O . GLN A 1 101 ? 7.203 -4.010 20.987 1.00 63.78 101 GLN A O 1
ATOM 857 N N . GLY A 1 102 ? 6.537 -3.266 18.979 1.00 50.41 102 GLY A N 1
ATOM 858 C CA . GLY A 1 102 ? 7.683 -3.828 18.250 1.00 50.41 102 GLY A CA 1
ATOM 859 C C . GLY A 1 102 ? 7.812 -5.351 18.389 1.00 50.41 102 GLY A C 1
ATOM 860 O O . GLY A 1 102 ? 8.923 -5.884 18.353 1.00 50.41 102 GLY A O 1
ATOM 861 N N . ASP A 1 103 ? 6.691 -6.049 18.594 1.00 40.81 103 ASP A N 1
ATOM 862 C CA . ASP A 1 103 ? 6.683 -7.464 18.956 1.00 40.81 103 ASP A CA 1
ATOM 863 C C . ASP A 1 103 ? 7.103 -8.351 17.772 1.00 40.81 103 ASP A C 1
ATOM 865 O O . ASP A 1 103 ? 6.387 -8.540 16.786 1.00 40.81 103 ASP A O 1
ATOM 869 N N . SER A 1 104 ? 8.291 -8.937 17.900 1.00 41.09 104 SER A N 1
ATOM 870 C CA . SER A 1 104 ? 8.998 -9.745 16.895 1.00 41.09 104 SER A CA 1
ATOM 871 C C . SER A 1 104 ? 8.494 -11.194 16.772 1.00 41.09 104 SER A C 1
ATOM 873 O O . SER A 1 104 ? 9.159 -12.022 16.156 1.00 41.09 104 SER A O 1
ATOM 875 N N . ASN A 1 105 ? 7.312 -11.507 17.320 1.00 39.56 105 ASN A N 1
ATOM 876 C CA . ASN A 1 105 ? 6.738 -12.862 17.340 1.00 39.56 105 ASN A CA 1
ATOM 877 C C . ASN A 1 105 ? 5.334 -12.989 16.718 1.00 39.56 105 ASN A C 1
ATOM 879 O O . ASN A 1 105 ? 4.674 -14.013 16.893 1.00 39.56 105 ASN A O 1
ATOM 883 N N . SER A 1 106 ? 4.884 -12.005 15.935 1.00 34.38 106 SER A N 1
ATOM 884 C CA . SER A 1 106 ? 3.803 -12.235 14.967 1.00 34.38 106 SER A CA 1
ATOM 885 C C . SER A 1 106 ? 4.420 -12.597 13.613 1.00 34.38 106 SER A C 1
ATOM 887 O O . SER A 1 106 ? 5.213 -11.846 13.058 1.00 34.38 106 SER A O 1
ATOM 889 N N . THR A 1 107 ? 4.121 -13.788 13.095 1.00 32.91 107 THR A N 1
ATOM 890 C CA . THR A 1 107 ? 4.665 -14.305 11.822 1.00 32.91 107 THR A CA 1
ATOM 891 C C . THR A 1 107 ? 4.014 -13.694 10.579 1.00 32.91 107 THR A C 1
ATOM 893 O O . THR A 1 107 ? 4.196 -14.210 9.480 1.00 32.91 107 THR A O 1
ATOM 896 N N . GLU A 1 108 ? 3.260 -12.609 10.730 1.00 36.53 108 GLU A N 1
ATOM 897 C CA . GLU A 1 108 ? 2.745 -11.833 9.608 1.00 36.53 108 GLU A CA 1
ATOM 898 C C . GLU A 1 108 ? 3.530 -10.517 9.570 1.00 36.53 108 GLU A C 1
ATOM 900 O O . GLU A 1 108 ? 3.516 -9.789 10.567 1.00 36.53 108 GLU A O 1
ATOM 905 N N . PRO A 1 109 ? 4.256 -10.209 8.478 1.00 36.00 109 PRO A N 1
ATOM 906 C CA . PRO A 1 109 ? 4.901 -8.912 8.344 1.00 36.00 109 PRO A CA 1
ATOM 907 C C . PRO A 1 109 ? 3.832 -7.826 8.497 1.00 36.00 109 PRO A C 1
ATOM 909 O O . PRO A 1 109 ? 2.721 -7.941 7.973 1.00 36.00 109 PRO A O 1
ATOM 912 N N . ILE A 1 110 ? 4.131 -6.815 9.311 1.00 44.16 110 ILE A N 1
ATOM 913 C CA . ILE A 1 110 ? 3.206 -5.716 9.556 1.00 44.16 110 ILE A CA 1
ATOM 914 C C . ILE A 1 110 ? 3.367 -4.732 8.407 1.00 44.16 110 ILE A C 1
ATOM 916 O O . ILE A 1 110 ? 4.411 -4.103 8.227 1.00 44.16 110 ILE A O 1
ATOM 920 N N . ASN A 1 111 ? 2.313 -4.645 7.614 1.00 53.84 111 ASN A N 1
ATOM 921 C CA . ASN A 1 111 ? 2.364 -4.113 6.272 1.00 53.84 111 ASN A CA 1
ATOM 922 C C . ASN A 1 111 ? 1.852 -2.676 6.244 1.00 53.84 111 ASN A C 1
ATOM 924 O O . ASN A 1 111 ? 0.669 -2.445 6.492 1.00 53.84 111 ASN A O 1
ATOM 928 N N . GLU A 1 112 ? 2.717 -1.702 5.941 1.00 70.81 112 GLU A N 1
ATOM 929 C CA . GLU A 1 112 ? 2.315 -0.291 5.836 1.00 70.81 112 GLU A CA 1
ATOM 930 C C . GLU A 1 112 ? 1.186 -0.155 4.799 1.00 70.81 112 GLU A C 1
ATOM 932 O O . GLU A 1 112 ? 1.356 -0.519 3.630 1.00 70.81 112 GLU A O 1
ATOM 937 N N . LEU A 1 113 ? 0.016 0.317 5.238 1.00 80.25 113 LEU A N 1
ATOM 938 C CA . LEU A 1 113 ? -1.165 0.465 4.395 1.00 80.25 113 LEU A CA 1
ATOM 939 C C . LEU A 1 113 ? -1.156 1.823 3.690 1.00 80.25 113 LEU A C 1
ATOM 941 O O . LEU A 1 113 ? -1.010 2.874 4.310 1.00 80.25 113 LEU A O 1
ATOM 945 N N . LEU A 1 114 ? -1.379 1.787 2.385 1.00 88.12 114 LEU A N 1
ATOM 946 C CA . LEU A 1 114 ? -1.585 2.937 1.525 1.00 88.12 114 LEU A CA 1
ATOM 947 C C . LEU A 1 114 ? -3.062 2.971 1.141 1.00 88.12 114 LEU A C 1
ATOM 949 O O . LEU A 1 114 ? -3.492 2.191 0.294 1.00 88.12 114 LEU A O 1
ATOM 953 N N . ASP A 1 115 ? -3.835 3.840 1.786 1.00 84.94 115 ASP A N 1
ATOM 954 C CA . ASP A 1 115 ? -5.265 4.001 1.505 1.00 84.94 115 ASP A CA 1
ATOM 955 C C . ASP A 1 115 ? -5.504 4.700 0.160 1.00 84.94 115 ASP A C 1
ATOM 957 O O . ASP A 1 115 ? -4.760 5.610 -0.203 1.00 84.94 115 ASP A O 1
ATOM 961 N N . GLY A 1 116 ? -6.513 4.267 -0.595 1.00 87.75 116 GLY A N 1
ATOM 962 C CA . GLY A 1 116 ? -6.881 4.874 -1.874 1.00 87.75 116 GLY A CA 1
ATOM 963 C C . GLY A 1 116 ? -7.258 3.857 -2.949 1.00 87.75 116 GLY A C 1
ATOM 964 O O . GLY A 1 116 ? -7.140 2.641 -2.797 1.00 87.75 116 GLY A O 1
ATOM 965 N N . ASN A 1 117 ? -7.735 4.354 -4.085 1.00 93.88 117 ASN A N 1
ATOM 966 C CA . ASN A 1 117 ? -8.167 3.547 -5.226 1.00 93.88 117 ASN A CA 1
ATOM 967 C C . ASN A 1 117 ? -7.270 3.698 -6.457 1.00 93.88 117 ASN A C 1
ATOM 969 O O . ASN A 1 117 ? -7.412 2.899 -7.382 1.00 93.88 117 ASN A O 1
ATOM 973 N N . GLN A 1 118 ? -6.392 4.700 -6.499 1.00 97.50 118 GLN A N 1
ATOM 974 C CA . GLN A 1 118 ? -5.572 5.008 -7.668 1.00 97.50 118 GLN A CA 1
ATOM 975 C C . GLN A 1 118 ? -4.092 5.135 -7.310 1.00 97.50 118 GLN A C 1
ATOM 977 O O . GLN A 1 118 ? -3.682 6.033 -6.573 1.00 97.50 118 GLN A O 1
ATOM 982 N N . PHE A 1 119 ? -3.279 4.253 -7.887 1.00 98.44 119 PHE A N 1
ATOM 983 C CA . PHE A 1 119 ? -1.843 4.177 -7.634 1.00 98.44 119 PHE A CA 1
ATOM 984 C C . PHE A 1 119 ? -1.071 4.117 -8.947 1.00 98.44 119 PHE A C 1
ATOM 986 O O . PHE A 1 119 ? -1.495 3.445 -9.884 1.00 98.44 119 PHE A O 1
ATOM 993 N N . SER A 1 120 ? 0.073 4.796 -9.006 1.00 98.50 120 SER A N 1
ATOM 994 C CA . SER A 1 120 ? 0.971 4.786 -10.162 1.00 98.50 120 SER A CA 1
ATOM 995 C C . SER A 1 120 ? 2.380 4.411 -9.723 1.00 98.50 120 SER A C 1
ATOM 997 O O . SER A 1 120 ? 2.950 5.070 -8.857 1.00 98.50 120 SER A O 1
ATOM 999 N N . TRP A 1 121 ? 2.983 3.422 -10.375 1.00 98.25 121 TRP A N 1
ATOM 1000 C CA . TRP A 1 121 ? 4.406 3.118 -10.258 1.00 98.25 121 TRP A CA 1
ATOM 1001 C C . TRP A 1 121 ? 5.176 3.628 -11.473 1.00 98.25 121 TRP A C 1
ATOM 1003 O O . TRP A 1 121 ? 4.731 3.466 -12.610 1.00 98.25 121 TRP A O 1
ATOM 1013 N N . SER A 1 122 ? 6.352 4.202 -11.225 1.00 97.50 122 SER A N 1
ATOM 1014 C CA . SER A 1 122 ? 7.305 4.644 -12.250 1.00 97.50 122 SER A CA 1
ATOM 1015 C C . SER A 1 122 ? 8.620 3.895 -12.066 1.00 97.50 122 SER A C 1
ATOM 1017 O O . SER A 1 122 ? 9.206 3.938 -10.981 1.00 97.50 122 SER A O 1
ATOM 1019 N N . LEU A 1 123 ? 9.070 3.197 -13.114 1.00 97.19 123 LEU A N 1
ATOM 1020 C CA . LEU A 1 123 ? 10.360 2.510 -13.155 1.00 97.19 123 LEU A CA 1
ATOM 1021 C C . LEU A 1 123 ? 11.253 3.161 -14.214 1.00 97.19 123 LEU A C 1
ATOM 1023 O O . LEU A 1 123 ? 10.907 3.240 -15.401 1.00 97.19 123 LEU A O 1
ATOM 1027 N N . LYS A 1 124 ? 12.420 3.624 -13.775 1.00 96.00 124 LYS A N 1
ATOM 1028 C CA . LYS A 1 124 ? 13.369 4.401 -14.568 1.00 96.00 124 LYS A CA 1
ATOM 1029 C C . LYS A 1 124 ? 14.684 3.669 -14.729 1.00 96.00 124 LYS A C 1
ATOM 1031 O O . LYS A 1 124 ? 15.168 3.016 -13.817 1.00 96.00 124 LYS A O 1
ATOM 1036 N N . GLY A 1 125 ? 15.244 3.808 -15.918 1.00 93.62 125 GLY A N 1
ATOM 1037 C CA . GLY A 1 125 ? 16.485 3.196 -16.341 1.00 93.62 125 GLY A CA 1
ATOM 1038 C C . GLY A 1 125 ? 17.639 4.189 -16.361 1.00 93.62 125 GLY A C 1
ATOM 1039 O O . GLY A 1 125 ? 17.632 5.218 -15.682 1.00 93.62 125 GLY A O 1
ATOM 1040 N N . TYR A 1 126 ? 18.615 3.904 -17.216 1.00 91.06 126 TYR A N 1
ATOM 1041 C CA . TYR A 1 126 ? 19.741 4.786 -17.486 1.00 91.06 126 TYR A CA 1
ATOM 1042 C C . TYR A 1 126 ? 19.272 6.194 -17.888 1.00 91.06 126 TYR A C 1
ATOM 1044 O O . TYR A 1 126 ? 18.314 6.353 -18.650 1.00 91.06 126 TYR A O 1
ATOM 1052 N N . SER A 1 127 ? 19.970 7.219 -17.389 1.00 90.94 127 SER A N 1
ATOM 1053 C CA . SER A 1 127 ? 19.622 8.636 -17.583 1.00 90.94 127 SER A CA 1
ATOM 1054 C C . SER A 1 127 ? 18.219 9.016 -17.073 1.00 90.94 127 SER A C 1
ATOM 1056 O O . SER A 1 127 ? 17.592 9.925 -17.616 1.00 90.94 127 SER A O 1
ATOM 1058 N N . ASP A 1 128 ? 17.716 8.304 -16.059 1.00 91.56 128 ASP A N 1
ATOM 1059 C CA . ASP A 1 128 ? 16.400 8.501 -15.431 1.00 91.56 128 ASP A CA 1
ATOM 1060 C C . ASP A 1 128 ? 15.212 8.397 -16.401 1.00 91.56 128 ASP A C 1
ATOM 1062 O O . ASP A 1 128 ? 14.105 8.867 -16.123 1.00 91.56 128 ASP A O 1
ATOM 1066 N N . ARG A 1 129 ? 15.428 7.734 -17.541 1.00 94.44 129 ARG A N 1
ATOM 1067 C CA . ARG A 1 129 ? 14.391 7.479 -18.534 1.00 94.44 129 ARG A CA 1
ATOM 1068 C C . ARG A 1 129 ? 13.374 6.494 -17.974 1.00 94.44 129 ARG A C 1
ATOM 1070 O O . ARG A 1 129 ? 13.724 5.348 -17.699 1.00 94.44 129 ARG A O 1
ATOM 1077 N N . GLU A 1 130 ? 12.115 6.904 -17.864 1.00 97.06 130 GLU A N 1
ATOM 1078 C CA . GLU A 1 130 ? 11.016 5.989 -17.543 1.00 97.06 130 GLU A CA 1
ATOM 1079 C C . GLU A 1 130 ? 10.870 4.960 -18.670 1.00 97.06 130 GLU A C 1
ATOM 1081 O O . GLU A 1 130 ? 10.621 5.317 -19.821 1.00 97.06 130 GLU A O 1
ATOM 1086 N N . PHE A 1 131 ? 11.091 3.684 -18.350 1.00 97.88 131 PHE A N 1
ATOM 1087 C CA . PHE A 1 131 ? 10.923 2.585 -19.306 1.00 97.88 131 PHE A CA 1
ATOM 1088 C C . PHE A 1 131 ? 9.669 1.763 -19.017 1.00 97.88 131 PHE A C 1
ATOM 1090 O O . PHE A 1 131 ? 9.222 1.026 -19.896 1.00 97.88 131 PHE A O 1
ATOM 1097 N N . ALA A 1 132 ? 9.118 1.865 -17.804 1.00 98.38 132 ALA A N 1
ATOM 1098 C CA . ALA A 1 132 ? 7.859 1.242 -17.446 1.00 98.38 132 ALA A CA 1
ATOM 1099 C C . ALA A 1 132 ? 7.037 2.143 -16.524 1.00 98.38 132 ALA A C 1
ATOM 1101 O O . ALA A 1 132 ? 7.547 2.666 -15.530 1.00 98.38 132 ALA A O 1
ATOM 1102 N N . LYS A 1 133 ? 5.747 2.249 -16.831 1.00 98.56 133 LYS A N 1
ATOM 1103 C CA . LYS A 1 133 ? 4.740 2.882 -15.986 1.00 98.56 133 LYS A CA 1
ATOM 1104 C C . LYS A 1 133 ? 3.613 1.896 -15.718 1.00 98.56 133 LYS A C 1
ATOM 1106 O O . LYS A 1 133 ? 3.169 1.205 -16.635 1.00 98.56 133 LYS A O 1
ATOM 1111 N N . VAL A 1 134 ? 3.163 1.820 -14.472 1.00 98.75 134 VAL A N 1
ATOM 1112 C CA . VAL A 1 134 ? 2.065 0.936 -14.071 1.00 98.75 134 VAL A CA 1
ATOM 1113 C C . VAL A 1 134 ? 1.016 1.742 -13.333 1.00 98.75 134 VAL A C 1
ATOM 1115 O O . VAL A 1 134 ? 1.320 2.301 -12.290 1.00 98.75 134 VAL A O 1
ATOM 1118 N N . ASP A 1 135 ? -0.205 1.776 -13.850 1.00 98.75 135 ASP A N 1
ATOM 1119 C CA . ASP A 1 135 ? -1.339 2.454 -13.226 1.00 98.75 135 ASP A CA 1
ATOM 1120 C C . ASP A 1 135 ? -2.334 1.401 -12.729 1.00 98.75 135 ASP A C 1
ATOM 1122 O O . ASP A 1 135 ? -2.785 0.560 -13.504 1.00 98.75 135 ASP A O 1
ATOM 1126 N N . TYR A 1 136 ? -2.686 1.431 -11.448 1.00 98.75 136 TYR A N 1
ATOM 1127 C CA . TYR A 1 136 ? -3.703 0.565 -10.859 1.00 98.75 136 TYR A CA 1
ATOM 1128 C C . TYR A 1 136 ? -4.932 1.374 -10.458 1.00 98.75 136 TYR A C 1
ATOM 1130 O O . TYR A 1 136 ? -4.822 2.398 -9.779 1.00 98.75 136 TYR A O 1
ATOM 1138 N N . ASN A 1 137 ? -6.103 0.881 -10.860 1.00 98.31 137 ASN A N 1
ATOM 1139 C CA . ASN A 1 137 ? -7.399 1.409 -10.474 1.00 98.31 137 ASN A CA 1
ATOM 1140 C C . ASN A 1 137 ? -8.209 0.318 -9.764 1.00 98.31 137 ASN A C 1
ATOM 1142 O O . ASN A 1 137 ? -8.744 -0.591 -10.398 1.00 98.31 137 ASN A O 1
ATOM 1146 N N . LYS A 1 138 ? -8.348 0.453 -8.442 1.00 95.62 138 LYS A N 1
ATOM 1147 C CA . LYS A 1 138 ? -9.069 -0.499 -7.587 1.00 95.62 138 LYS A CA 1
ATOM 1148 C C . LYS A 1 138 ? -10.553 -0.601 -7.924 1.00 95.62 138 LYS A C 1
ATOM 1150 O O . LYS A 1 138 ? -11.116 -1.683 -7.837 1.00 95.62 138 LYS A O 1
ATOM 1155 N N . LYS A 1 139 ? -11.197 0.504 -8.315 1.00 94.12 139 LYS A N 1
ATOM 1156 C CA . LYS A 1 139 ? -12.632 0.505 -8.657 1.00 94.12 139 LYS A CA 1
ATOM 1157 C C . LYS A 1 139 ? -12.903 -0.214 -9.976 1.00 94.12 139 LYS A C 1
ATOM 1159 O O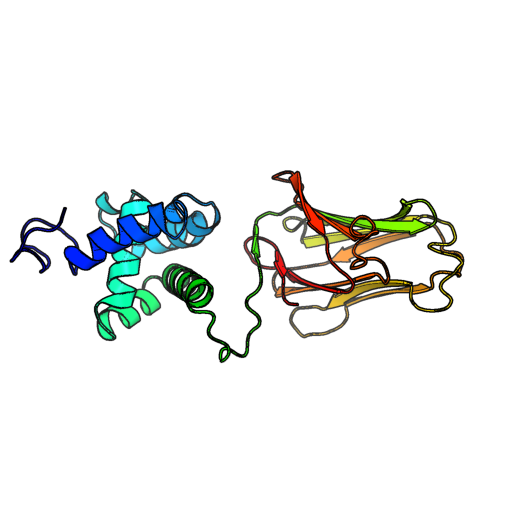 . LYS A 1 139 ? -13.954 -0.824 -10.120 1.00 94.12 139 LYS A O 1
ATOM 1164 N N . ALA A 1 140 ? -11.969 -0.114 -10.919 1.00 97.31 140 ALA A N 1
ATOM 1165 C CA . ALA A 1 140 ? -12.023 -0.850 -12.175 1.00 97.31 140 ALA A CA 1
ATOM 1166 C C . ALA A 1 140 ? -11.516 -2.296 -12.038 1.00 97.31 140 ALA A C 1
ATOM 1168 O O . ALA A 1 140 ? -11.730 -3.080 -12.950 1.00 97.31 140 ALA A O 1
ATOM 1169 N N . GLU A 1 141 ? -10.863 -2.645 -10.921 1.00 97.56 141 GLU A N 1
ATOM 1170 C CA . GLU A 1 141 ? -10.155 -3.919 -10.727 1.00 97.56 141 GLU A CA 1
ATOM 1171 C C . GLU A 1 141 ? -9.114 -4.195 -11.827 1.00 97.56 141 GLU A C 1
ATOM 1173 O O . GLU A 1 141 ? -8.949 -5.321 -12.300 1.00 97.56 141 GLU A O 1
ATOM 1178 N N . GLU A 1 142 ? -8.406 -3.151 -12.266 1.00 97.69 142 GLU A N 1
ATOM 1179 C CA . GLU A 1 142 ? -7.518 -3.217 -13.427 1.00 97.69 142 GLU A CA 1
ATOM 1180 C C . GLU A 1 142 ? -6.178 -2.533 -13.168 1.00 97.69 142 GLU A C 1
ATOM 1182 O O . GLU A 1 142 ? -6.101 -1.425 -12.630 1.00 97.69 142 GLU A O 1
ATOM 1187 N N . MET A 1 143 ? -5.110 -3.184 -13.625 1.00 98.50 143 MET A N 1
ATOM 1188 C CA . MET A 1 143 ? -3.758 -2.647 -13.667 1.00 98.50 143 MET A CA 1
ATOM 1189 C C . MET A 1 143 ? -3.292 -2.521 -15.118 1.00 98.50 143 MET A C 1
ATOM 1191 O O . MET A 1 143 ? -3.226 -3.505 -15.855 1.00 98.50 143 MET A O 1
ATOM 1195 N N . LYS A 1 144 ? -2.941 -1.304 -15.530 1.00 98.75 144 LYS A N 1
ATOM 1196 C CA . LYS A 1 144 ? -2.427 -0.984 -16.859 1.00 98.75 144 LYS A CA 1
ATOM 1197 C C . LYS A 1 144 ? -0.917 -0.835 -16.810 1.00 98.75 144 LYS A C 1
ATOM 1199 O O . LYS A 1 144 ? -0.392 0.011 -16.097 1.00 98.75 144 LYS A O 1
ATOM 1204 N N . ILE A 1 145 ? -0.218 -1.642 -17.590 1.00 98.69 145 ILE A N 1
ATOM 1205 C CA . ILE A 1 145 ? 1.239 -1.711 -17.627 1.00 98.69 145 ILE A CA 1
ATOM 1206 C C . ILE A 1 145 ? 1.687 -1.204 -18.987 1.00 98.69 145 ILE A C 1
ATOM 1208 O O . ILE A 1 145 ? 1.367 -1.806 -20.010 1.00 98.69 145 ILE A O 1
ATOM 1212 N N . LYS A 1 146 ? 2.427 -0.101 -18.997 1.00 98.69 146 LYS A N 1
ATOM 1213 C CA . LYS A 1 146 ? 3.014 0.493 -20.193 1.00 98.69 146 LYS A CA 1
ATOM 1214 C C . LYS A 1 146 ? 4.524 0.313 -20.163 1.00 98.69 146 LYS A C 1
ATOM 1216 O O . LYS A 1 146 ? 5.169 0.734 -19.208 1.00 98.69 146 LYS A O 1
ATOM 1221 N N . LEU A 1 147 ? 5.081 -0.269 -21.219 1.00 98.44 147 LEU A N 1
ATOM 1222 C CA . LEU A 1 147 ? 6.517 -0.315 -21.477 1.00 98.44 147 LEU A CA 1
ATOM 1223 C C . LEU A 1 147 ? 6.867 0.613 -22.636 1.00 98.44 147 LEU A C 1
ATOM 1225 O O . LEU A 1 147 ? 6.146 0.687 -23.635 1.00 98.44 147 LEU A O 1
ATOM 1229 N N . GLU A 1 148 ? 8.002 1.288 -22.513 1.00 98.06 148 GLU A N 1
ATOM 1230 C CA . GLU A 1 148 ? 8.568 2.129 -23.562 1.00 98.06 148 GLU A CA 1
ATOM 1231 C C . GLU A 1 148 ? 9.670 1.381 -24.316 1.00 98.06 148 GLU A C 1
ATOM 1233 O O . GLU A 1 148 ? 10.500 0.684 -23.724 1.00 98.06 148 GLU A O 1
ATOM 1238 N N . ALA A 1 149 ? 9.717 1.558 -25.639 1.00 98.00 149 ALA A N 1
ATOM 1239 C CA . ALA A 1 149 ? 10.754 0.942 -26.457 1.00 98.00 149 ALA A CA 1
ATOM 1240 C C . ALA A 1 149 ? 12.149 1.461 -26.068 1.00 98.00 149 ALA A C 1
ATOM 1242 O O . ALA A 1 149 ? 12.325 2.646 -25.788 1.00 98.00 149 ALA A O 1
ATOM 1243 N N . GLY A 1 150 ? 13.164 0.597 -26.080 1.00 97.25 150 GLY A N 1
ATOM 1244 C CA . GLY A 1 150 ? 14.562 0.952 -25.798 1.00 97.25 150 GLY A CA 1
ATOM 1245 C C . GLY A 1 150 ? 15.228 0.042 -24.771 1.00 97.25 150 GLY A C 1
ATOM 1246 O O . GLY A 1 150 ? 14.605 -0.862 -24.221 1.00 97.25 150 GLY A O 1
ATOM 1247 N N . ILE A 1 151 ? 16.508 0.290 -24.507 1.00 97.25 151 ILE A N 1
ATOM 1248 C CA . ILE A 1 151 ? 17.296 -0.453 -23.518 1.00 97.25 151 ILE A CA 1
ATOM 1249 C C . ILE A 1 151 ? 17.098 0.206 -22.141 1.00 97.25 151 ILE A C 1
ATOM 1251 O O . ILE A 1 151 ? 17.381 1.399 -22.018 1.00 97.25 151 ILE A O 1
ATOM 1255 N N . PRO A 1 152 ? 16.605 -0.513 -21.112 1.00 95.44 152 PRO A N 1
ATOM 1256 C CA . PRO A 1 152 ? 16.423 0.043 -19.772 1.00 95.44 152 PRO A CA 1
ATOM 1257 C C . PRO A 1 152 ? 17.733 0.556 -19.177 1.00 95.44 152 PRO A C 1
ATOM 1259 O O . PRO A 1 152 ? 17.821 1.719 -18.803 1.00 95.44 152 PRO A O 1
ATOM 1262 N N . HIS A 1 153 ? 18.765 -0.287 -19.124 1.00 94.44 153 HIS A N 1
ATOM 1263 C CA . HIS A 1 153 ? 20.059 0.079 -18.565 1.00 94.44 153 HIS A CA 1
ATOM 1264 C C . HIS A 1 153 ? 21.178 -0.851 -19.070 1.00 94.44 153 HIS A C 1
ATOM 1266 O O . HIS A 1 153 ? 21.330 -1.986 -18.617 1.00 94.44 153 HIS A O 1
ATOM 1272 N N . SER A 1 154 ? 22.011 -0.356 -19.991 1.00 93.88 154 SER A N 1
ATOM 1273 C CA . SER A 1 154 ? 22.992 -1.153 -20.754 1.00 93.88 154 SER A CA 1
ATOM 1274 C C . SER A 1 154 ? 24.060 -1.868 -19.915 1.00 93.88 154 SER A C 1
ATOM 1276 O O . SER A 1 154 ? 24.568 -2.902 -20.345 1.00 93.88 154 SER A O 1
ATOM 1278 N N . TYR A 1 155 ? 24.387 -1.366 -18.719 1.00 92.06 155 TYR A N 1
ATOM 1279 C CA . TYR A 1 155 ? 25.374 -1.992 -17.825 1.00 92.06 155 TYR A CA 1
ATOM 1280 C C . TYR A 1 155 ? 24.871 -3.229 -17.060 1.00 92.06 155 TYR A C 1
ATOM 1282 O O . TYR A 1 155 ? 25.683 -3.921 -16.449 1.00 92.06 155 TYR A O 1
ATOM 1290 N N . PHE A 1 156 ? 23.573 -3.554 -17.106 1.00 89.75 156 PHE A N 1
ATOM 1291 C CA . PHE A 1 156 ? 23.020 -4.731 -16.426 1.00 89.75 156 PHE A CA 1
ATOM 1292 C C . PHE A 1 156 ? 22.657 -5.829 -17.430 1.00 89.75 156 PHE A C 1
ATOM 1294 O O . PHE A 1 156 ? 21.734 -5.680 -18.225 1.00 89.75 156 PHE A O 1
ATOM 1301 N N . ASN A 1 157 ? 23.360 -6.962 -17.380 1.00 92.38 157 ASN A N 1
ATOM 1302 C CA . ASN A 1 157 ? 23.105 -8.126 -18.243 1.00 92.38 157 ASN A CA 1
ATOM 1303 C C . ASN A 1 157 ? 22.097 -9.137 -17.659 1.00 92.38 157 ASN A C 1
ATOM 1305 O O . ASN A 1 157 ? 21.823 -10.164 -18.280 1.00 92.38 157 ASN A O 1
ATOM 1309 N N . SER A 1 158 ? 21.550 -8.843 -16.480 1.00 91.88 158 SER A N 1
ATOM 1310 C CA . SER A 1 158 ? 20.555 -9.637 -15.760 1.00 91.88 158 SER A CA 1
ATOM 1311 C C . SER A 1 158 ? 19.200 -8.920 -15.713 1.00 91.88 158 SER A C 1
ATOM 1313 O O . SER A 1 158 ? 19.038 -7.818 -16.251 1.00 91.88 158 SER A O 1
ATOM 1315 N N . THR A 1 159 ? 18.201 -9.555 -15.094 1.00 94.56 159 THR A N 1
ATOM 1316 C CA . THR A 1 159 ? 16.888 -8.946 -14.843 1.00 94.56 159 THR A CA 1
ATOM 1317 C C . THR A 1 159 ? 17.051 -7.682 -14.008 1.00 94.56 159 THR A C 1
ATOM 1319 O O . THR A 1 159 ? 17.350 -7.738 -12.819 1.00 94.56 159 THR A O 1
ATOM 1322 N N . TYR A 1 160 ? 16.848 -6.541 -14.655 1.00 94.75 160 TYR A N 1
ATOM 1323 C CA . TYR A 1 160 ? 16.986 -5.212 -14.081 1.00 94.75 160 TYR A CA 1
ATOM 1324 C C . TYR A 1 160 ? 15.732 -4.794 -13.314 1.00 94.75 160 TYR A C 1
ATOM 1326 O O . TYR A 1 160 ? 15.829 -4.232 -12.223 1.00 94.75 160 TYR A O 1
ATOM 1334 N N . ALA A 1 161 ? 14.560 -5.142 -13.845 1.00 97.12 161 ALA A N 1
ATOM 1335 C CA . ALA A 1 161 ? 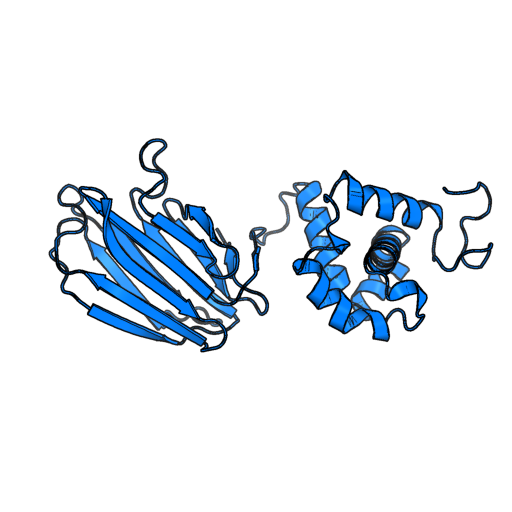13.284 -4.946 -13.178 1.00 97.12 161 ALA A CA 1
ATOM 1336 C C . ALA A 1 161 ? 12.316 -6.099 -13.460 1.00 97.12 161 ALA A C 1
ATOM 1338 O O . ALA A 1 161 ? 12.444 -6.807 -14.462 1.00 97.12 161 ALA A O 1
ATOM 1339 N N . SER A 1 162 ? 11.335 -6.286 -12.578 1.00 98.12 162 SER A N 1
ATOM 1340 C CA . SER A 1 162 ? 10.224 -7.202 -12.828 1.00 98.12 162 SER A CA 1
ATOM 1341 C C . SER A 1 162 ? 8.912 -6.674 -12.268 1.00 98.12 162 SER A C 1
ATOM 1343 O O . SER A 1 162 ? 8.902 -5.925 -11.289 1.00 98.12 162 SER A O 1
ATOM 1345 N N . ILE A 1 163 ? 7.819 -7.073 -12.916 1.00 98.62 163 ILE A N 1
ATOM 1346 C CA . ILE A 1 163 ? 6.443 -6.788 -12.513 1.00 98.62 163 ILE A CA 1
ATOM 1347 C C . ILE A 1 163 ? 5.705 -8.122 -12.506 1.00 98.62 163 ILE A C 1
ATOM 1349 O O . ILE A 1 163 ? 5.655 -8.810 -13.528 1.00 98.62 163 ILE A O 1
ATOM 1353 N N . LYS A 1 164 ? 5.136 -8.497 -11.365 1.00 98.56 164 LYS A N 1
ATOM 1354 C CA . LYS A 1 164 ? 4.429 -9.763 -11.184 1.00 98.56 164 LYS A CA 1
ATOM 1355 C C . LYS A 1 164 ? 3.105 -9.530 -10.474 1.00 98.56 164 LYS A C 1
ATOM 1357 O O . LYS A 1 164 ? 3.065 -8.792 -9.496 1.00 98.56 164 LYS A O 1
ATOM 1362 N N . VAL A 1 165 ? 2.054 -10.194 -10.943 1.00 98.31 165 VAL A N 1
ATOM 1363 C CA . VAL A 1 165 ? 0.748 -10.239 -10.276 1.00 98.31 165 VAL A CA 1
ATOM 1364 C C . VAL A 1 165 ? 0.416 -11.685 -9.949 1.00 98.31 165 VAL A C 1
ATOM 1366 O O . VAL A 1 165 ? 0.510 -12.562 -10.814 1.00 98.31 165 VAL A O 1
ATOM 1369 N N . GLN A 1 166 ? 0.028 -11.926 -8.703 1.00 95.19 166 GLN A N 1
ATOM 1370 C CA . GLN A 1 166 ? -0.497 -13.201 -8.235 1.00 95.19 166 GLN A CA 1
ATOM 1371 C C . GLN A 1 166 ? -1.918 -12.999 -7.736 1.00 95.19 166 GLN A C 1
ATOM 1373 O O . GLN A 1 166 ? -2.178 -12.037 -7.022 1.00 95.19 166 GLN A O 1
ATOM 1378 N N . ASN A 1 167 ? -2.827 -13.900 -8.091 1.00 84.56 167 ASN A N 1
ATOM 1379 C CA . ASN A 1 167 ? -4.165 -13.850 -7.523 1.00 84.56 167 ASN A CA 1
ATOM 1380 C C . ASN A 1 167 ? -4.162 -14.275 -6.043 1.00 84.56 167 ASN A C 1
ATOM 1382 O O . ASN A 1 167 ? -3.164 -14.799 -5.540 1.00 84.56 167 ASN A O 1
ATOM 1386 N N . SER A 1 168 ? -5.291 -14.112 -5.358 1.00 83.00 168 SER A N 1
ATOM 1387 C CA . SER A 1 168 ? -5.465 -14.512 -3.950 1.00 83.00 168 SER A CA 1
ATOM 1388 C C . SER A 1 168 ? -5.171 -15.992 -3.638 1.00 83.00 168 SER A C 1
ATOM 1390 O O . SER A 1 168 ? -4.908 -16.337 -2.491 1.00 83.00 168 SER A O 1
ATOM 1392 N N . SER A 1 169 ? -5.169 -16.878 -4.643 1.00 78.06 169 SER A N 1
ATOM 1393 C CA . SER A 1 169 ? -4.777 -18.294 -4.508 1.00 78.06 169 SER A CA 1
ATOM 1394 C C . SER A 1 169 ? -3.275 -18.537 -4.733 1.00 78.06 169 SER A C 1
ATOM 1396 O O . SER A 1 169 ? -2.826 -19.681 -4.753 1.00 78.06 169 SER A O 1
ATOM 1398 N N . GLY A 1 170 ? -2.493 -17.478 -4.957 1.00 80.00 170 GLY A N 1
ATOM 1399 C CA . GLY A 1 170 ? -1.055 -17.529 -5.222 1.00 80.00 170 GLY A CA 1
ATOM 1400 C C . GLY A 1 170 ? -0.675 -17.808 -6.681 1.00 80.00 170 GLY A C 1
ATOM 1401 O O . GLY A 1 170 ? 0.519 -17.844 -6.997 1.00 80.00 170 GLY A O 1
ATOM 1402 N N . ILE A 1 171 ? -1.645 -17.971 -7.587 1.00 83.12 171 ILE A N 1
ATOM 1403 C CA . ILE A 1 171 ? -1.390 -18.251 -9.007 1.00 83.12 171 ILE A CA 1
ATOM 1404 C C . ILE A 1 171 ? -0.877 -16.983 -9.685 1.00 83.12 171 ILE A C 1
ATOM 1406 O O . ILE A 1 171 ? -1.510 -15.933 -9.617 1.00 83.12 171 ILE A O 1
ATOM 1410 N N . VAL A 1 172 ? 0.256 -17.088 -10.380 1.00 94.19 172 VAL A N 1
ATOM 1411 C CA . VAL A 1 172 ? 0.817 -15.991 -11.178 1.00 94.19 172 VAL A CA 1
ATOM 1412 C C . VAL A 1 172 ? -0.055 -15.766 -12.413 1.00 94.19 172 VAL A C 1
ATOM 1414 O O . VAL A 1 172 ? -0.079 -16.602 -13.313 1.00 94.19 172 VAL A O 1
ATOM 1417 N N . VAL A 1 173 ? -0.748 -14.630 -12.461 1.00 93.81 173 VAL A N 1
ATOM 1418 C CA . VAL A 1 173 ? -1.617 -14.232 -13.585 1.00 93.81 173 VAL A CA 1
ATOM 1419 C C . VAL A 1 173 ? -0.930 -13.254 -14.539 1.00 93.81 173 VAL A C 1
ATOM 1421 O O . VAL A 1 173 ? -1.351 -13.104 -15.681 1.00 93.81 173 VAL A O 1
ATOM 1424 N N . TYR A 1 174 ? 0.164 -12.628 -14.099 1.00 98.31 174 TYR A N 1
ATOM 1425 C CA . TYR A 1 174 ? 1.035 -11.814 -14.941 1.00 98.31 174 TYR A CA 1
ATOM 1426 C C . TYR A 1 174 ? 2.478 -11.867 -14.432 1.00 98.31 174 TYR A C 1
ATOM 1428 O O . TYR A 1 174 ? 2.723 -11.812 -13.226 1.00 98.31 174 TYR A O 1
ATOM 1436 N N . ASN A 1 175 ? 3.447 -11.943 -15.346 1.00 97.44 175 ASN A N 1
ATOM 1437 C CA . ASN A 1 175 ? 4.869 -11.869 -15.021 1.00 97.44 175 ASN A CA 1
ATOM 1438 C C . ASN A 1 175 ? 5.656 -11.263 -16.186 1.00 97.44 175 ASN A C 1
ATOM 1440 O O . ASN A 1 175 ? 5.695 -11.836 -17.274 1.00 97.44 175 ASN A O 1
ATOM 1444 N N . LYS A 1 176 ? 6.330 -10.141 -15.940 1.00 97.62 176 LYS A N 1
ATOM 1445 C CA . LYS A 1 176 ? 7.242 -9.502 -16.888 1.00 97.62 176 LYS A CA 1
ATOM 1446 C C . LYS A 1 176 ? 8.609 -9.344 -16.250 1.00 97.62 176 LYS A C 1
ATOM 1448 O O . LYS A 1 176 ? 8.761 -8.602 -15.283 1.00 97.62 176 LYS A O 1
ATOM 1453 N N . GLU A 1 177 ? 9.600 -10.004 -16.834 1.00 97.62 177 GLU A N 1
ATOM 1454 C CA . GLU A 1 177 ? 11.011 -9.799 -16.517 1.00 97.62 177 GLU A CA 1
ATOM 1455 C C . GLU A 1 177 ? 11.658 -8.911 -17.576 1.00 97.62 177 GLU A C 1
ATOM 1457 O O . GLU A 1 177 ? 11.465 -9.104 -18.778 1.00 97.62 177 GLU A O 1
ATOM 1462 N N . ILE A 1 178 ? 12.422 -7.922 -17.123 1.00 97.69 178 ILE A N 1
ATOM 1463 C CA . ILE A 1 178 ? 13.008 -6.892 -17.972 1.00 97.69 178 ILE A CA 1
ATOM 1464 C C . ILE A 1 178 ? 14.519 -6.941 -17.772 1.00 97.69 178 ILE A C 1
ATOM 1466 O O . ILE A 1 178 ? 15.037 -6.505 -16.745 1.00 97.69 178 ILE A O 1
ATOM 1470 N N . VAL A 1 179 ? 15.236 -7.506 -18.744 1.00 96.38 179 VAL A N 1
ATOM 1471 C CA . VAL A 1 179 ? 16.705 -7.589 -18.721 1.00 96.38 179 VAL A CA 1
ATOM 1472 C C . VAL A 1 179 ? 17.297 -6.232 -19.094 1.00 96.38 179 VAL A C 1
ATOM 1474 O O . VAL A 1 179 ? 16.916 -5.657 -20.114 1.00 96.38 179 VAL A O 1
ATOM 1477 N N . GLY A 1 180 ? 18.234 -5.730 -18.287 1.00 94.44 180 GLY A N 1
ATOM 1478 C CA . GLY A 1 180 ? 18.698 -4.340 -18.367 1.00 94.44 180 GLY A CA 1
ATOM 1479 C C . GLY A 1 180 ? 19.277 -3.944 -19.723 1.00 94.44 180 GLY A C 1
ATOM 1480 O O . GLY A 1 180 ? 18.937 -2.889 -20.252 1.00 94.44 180 GLY A O 1
ATOM 1481 N N . ASN A 1 181 ? 20.096 -4.805 -20.321 1.00 96.12 181 ASN A N 1
ATOM 1482 C CA . ASN A 1 181 ? 20.785 -4.543 -21.582 1.00 96.12 181 ASN A CA 1
ATOM 1483 C C . ASN A 1 181 ? 20.062 -5.092 -22.823 1.00 96.12 181 ASN A C 1
ATOM 1485 O O . ASN A 1 181 ? 20.639 -5.098 -23.911 1.00 96.12 181 ASN A O 1
ATOM 1489 N N . ARG A 1 182 ? 18.815 -5.560 -22.682 1.00 97.38 182 ARG A N 1
ATOM 1490 C CA . ARG A 1 182 ? 18.016 -6.050 -23.812 1.00 97.38 182 ARG A CA 1
ATOM 1491 C C . ARG A 1 182 ? 17.025 -4.990 -24.268 1.00 97.38 182 ARG A C 1
ATOM 1493 O O . ARG A 1 182 ? 16.300 -4.415 -23.456 1.00 97.38 182 ARG A O 1
ATOM 1500 N N . GLN A 1 183 ? 16.963 -4.789 -25.581 1.00 97.56 183 GLN A N 1
ATOM 1501 C CA . GLN A 1 183 ? 15.983 -3.920 -26.225 1.00 97.56 183 GLN A CA 1
ATOM 1502 C C . GLN A 1 183 ? 14.557 -4.343 -25.840 1.00 97.56 183 GLN A C 1
ATOM 1504 O O . GLN A 1 183 ? 14.163 -5.484 -26.078 1.00 97.56 183 GLN A O 1
ATOM 1509 N N . GLN A 1 184 ? 13.791 -3.415 -25.266 1.00 97.56 184 GLN A N 1
ATOM 1510 C CA . GLN A 1 184 ? 12.352 -3.561 -25.061 1.00 97.56 184 GLN A CA 1
ATOM 1511 C C . GLN A 1 184 ? 11.586 -2.968 -26.247 1.00 97.56 184 GLN A C 1
ATOM 1513 O O . GLN A 1 184 ? 12.046 -2.018 -26.889 1.00 97.56 184 GLN A O 1
ATOM 1518 N N . ASN A 1 185 ? 10.405 -3.518 -26.512 1.00 97.06 185 ASN A N 1
ATOM 1519 C CA . ASN A 1 185 ? 9.424 -2.935 -27.423 1.00 97.06 185 ASN A CA 1
ATOM 1520 C C . ASN A 1 185 ? 8.418 -2.106 -26.621 1.00 97.06 185 ASN A C 1
ATOM 1522 O O . ASN A 1 185 ? 8.216 -2.363 -25.435 1.00 97.06 185 ASN A O 1
ATOM 1526 N N . SER A 1 186 ? 7.778 -1.135 -27.274 1.00 97.06 186 SER A N 1
ATOM 1527 C CA . SER A 1 186 ? 6.647 -0.452 -26.653 1.00 97.06 186 SER A CA 1
ATOM 1528 C C . SER A 1 186 ? 5.468 -1.413 -26.554 1.00 97.06 186 SER A C 1
ATOM 1530 O O . SER A 1 186 ? 5.171 -2.139 -27.504 1.00 97.06 186 SER A O 1
ATOM 1532 N N . GLU A 1 187 ? 4.827 -1.442 -25.393 1.00 96.50 187 GLU A N 1
ATOM 1533 C CA . GLU A 1 187 ? 3.763 -2.387 -25.084 1.00 96.50 187 GLU A CA 1
ATOM 1534 C C . GLU A 1 187 ? 2.795 -1.765 -24.078 1.00 96.50 187 GLU A C 1
ATOM 1536 O O . GLU A 1 187 ? 3.212 -1.046 -23.171 1.00 96.50 187 GLU A O 1
ATOM 1541 N N . ILE A 1 188 ? 1.502 -2.053 -24.227 1.00 97.88 188 ILE A N 1
ATOM 1542 C CA . ILE A 1 188 ? 0.485 -1.761 -23.217 1.00 97.88 188 ILE A CA 1
ATOM 1543 C C . ILE A 1 188 ? -0.257 -3.060 -22.939 1.00 97.88 188 ILE A C 1
ATOM 1545 O O . ILE A 1 188 ? -0.817 -3.655 -23.858 1.00 97.88 188 ILE A O 1
ATOM 1549 N N . GLN A 1 189 ? -0.289 -3.473 -21.677 1.00 97.94 189 GLN A N 1
ATOM 1550 C CA . GLN A 1 189 ? -1.116 -4.580 -21.212 1.00 97.94 189 GLN A CA 1
ATOM 1551 C C . GLN A 1 189 ? -2.068 -4.111 -20.118 1.00 97.94 189 GLN A C 1
ATOM 1553 O O . GLN A 1 189 ? -1.709 -3.274 -19.292 1.00 97.94 189 GLN A O 1
ATOM 1558 N N . THR A 1 190 ? -3.267 -4.681 -20.101 1.00 98.31 190 THR A N 1
ATOM 1559 C CA . THR A 1 190 ? -4.216 -4.538 -18.996 1.00 98.31 190 THR A CA 1
ATOM 1560 C C . THR A 1 190 ? -4.352 -5.893 -18.319 1.00 98.31 190 THR A C 1
ATOM 1562 O O . THR A 1 190 ? -4.605 -6.896 -18.985 1.00 98.31 190 THR A O 1
ATOM 1565 N N . VAL A 1 191 ? -4.166 -5.917 -17.004 1.00 97.94 191 VAL A N 1
ATOM 1566 C CA . VAL A 1 191 ? -4.240 -7.115 -16.166 1.00 97.94 191 VAL A CA 1
ATOM 1567 C C . VAL A 1 191 ? -5.360 -6.907 -15.146 1.00 97.94 191 VAL A C 1
ATOM 1569 O O . VAL A 1 191 ? -5.355 -5.871 -14.479 1.00 97.94 191 VAL A O 1
ATOM 1572 N N . PRO A 1 192 ? -6.313 -7.842 -14.999 1.00 97.81 192 PRO A N 1
ATOM 1573 C CA . PRO A 1 192 ? -7.293 -7.769 -13.924 1.00 97.81 192 PRO A CA 1
ATOM 1574 C C . PRO A 1 192 ? -6.597 -7.990 -12.577 1.00 97.81 192 PRO A C 1
ATOM 1576 O O . PRO A 1 192 ? -5.832 -8.943 -12.424 1.00 97.81 192 PRO A O 1
ATOM 1579 N N . VAL A 1 193 ? -6.854 -7.107 -11.616 1.00 98.06 193 VAL A N 1
ATOM 1580 C CA . VAL A 1 193 ? -6.274 -7.144 -10.269 1.00 98.06 193 VAL A CA 1
ATOM 1581 C C . VAL A 1 193 ? -7.359 -6.793 -9.257 1.00 98.06 193 VAL A C 1
ATOM 1583 O O . VAL A 1 193 ? -7.919 -5.699 -9.297 1.00 98.06 193 VAL A O 1
ATOM 1586 N N . LYS A 1 194 ? -7.649 -7.720 -8.344 1.00 93.62 194 LYS A N 1
ATOM 1587 C CA . LYS A 1 194 ? -8.766 -7.638 -7.395 1.00 93.62 194 LYS A CA 1
ATOM 1588 C C . LYS A 1 194 ? -8.289 -7.568 -5.954 1.00 93.62 194 LYS A C 1
ATOM 1590 O O . LYS A 1 194 ? -7.135 -7.851 -5.643 1.00 93.62 194 LYS A O 1
ATOM 1595 N N . VAL A 1 195 ? -9.209 -7.236 -5.049 1.00 90.25 195 VAL A N 1
ATOM 1596 C CA . VAL A 1 195 ? -8.970 -7.353 -3.603 1.00 90.25 195 VAL A CA 1
ATOM 1597 C C . VAL A 1 195 ? -8.529 -8.781 -3.262 1.00 90.25 195 VAL A C 1
ATOM 1599 O O . VAL A 1 195 ? -9.166 -9.751 -3.668 1.00 90.25 195 VAL A O 1
ATOM 1602 N N . GLY A 1 196 ? -7.438 -8.894 -2.507 1.00 84.06 196 GLY A N 1
ATOM 1603 C CA . GLY A 1 196 ? -6.777 -10.148 -2.149 1.00 84.06 196 GLY A CA 1
ATOM 1604 C C . GLY A 1 196 ? -5.609 -10.535 -3.061 1.00 84.06 196 GLY A C 1
ATOM 1605 O O . GLY A 1 196 ? -4.808 -11.375 -2.655 1.00 84.06 196 GLY A O 1
ATOM 1606 N N . ASP A 1 197 ? -5.475 -9.929 -4.244 1.00 95.56 197 ASP A N 1
ATOM 1607 C CA . ASP A 1 197 ? -4.355 -10.185 -5.154 1.00 95.56 197 ASP A CA 1
ATOM 1608 C C . ASP A 1 197 ? -3.070 -9.492 -4.678 1.00 95.56 197 ASP A C 1
ATOM 1610 O O . ASP A 1 197 ? -3.093 -8.521 -3.916 1.00 95.56 197 ASP A O 1
ATOM 1614 N N . TYR A 1 198 ? -1.931 -9.981 -5.162 1.00 96.12 198 TYR A N 1
ATOM 1615 C CA . TYR A 1 198 ? -0.603 -9.488 -4.828 1.00 96.12 198 TYR A CA 1
ATOM 1616 C C . TYR A 1 198 ? 0.092 -8.906 -6.055 1.00 96.12 198 TYR A C 1
ATOM 1618 O O . TYR A 1 198 ? 0.198 -9.558 -7.095 1.00 96.12 198 TYR A O 1
ATOM 1626 N N . ILE A 1 199 ? 0.639 -7.704 -5.905 1.00 98.38 199 ILE A N 1
ATOM 1627 C CA . ILE A 1 199 ? 1.437 -7.004 -6.909 1.00 98.38 199 ILE A CA 1
ATOM 1628 C C . ILE A 1 199 ? 2.871 -6.929 -6.399 1.00 98.38 199 ILE A C 1
ATOM 1630 O O . ILE A 1 199 ? 3.134 -6.389 -5.327 1.00 98.38 199 ILE A O 1
ATOM 1634 N N . LYS A 1 200 ? 3.820 -7.452 -7.167 1.00 97.94 200 LYS A N 1
ATOM 1635 C CA . LYS A 1 200 ? 5.229 -7.499 -6.793 1.00 97.94 200 LYS A CA 1
ATOM 1636 C C . LYS A 1 200 ? 6.097 -6.827 -7.839 1.00 97.9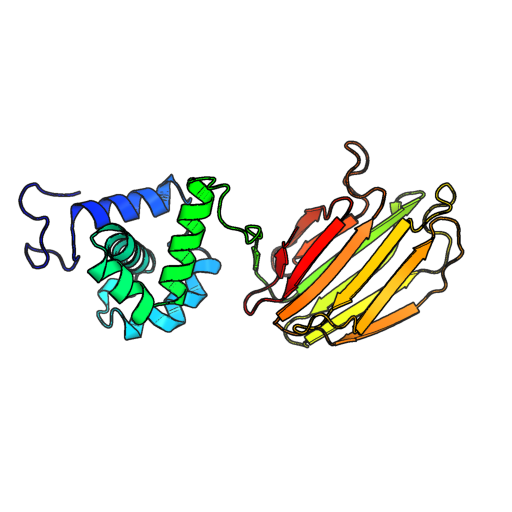4 200 LYS A C 1
ATOM 1638 O O . LYS A 1 200 ? 6.033 -7.151 -9.024 1.00 97.94 200 LYS A O 1
ATOM 1643 N N . PHE A 1 201 ? 6.966 -5.952 -7.358 1.00 97.25 201 PHE A N 1
ATOM 1644 C CA . PHE A 1 201 ? 7.958 -5.251 -8.150 1.00 97.25 201 PHE A CA 1
ATOM 1645 C C . PHE A 1 201 ? 9.362 -5.610 -7.686 1.00 97.25 201 PHE A C 1
ATOM 1647 O O . PHE A 1 201 ? 9.610 -5.788 -6.490 1.00 97.25 201 PHE A O 1
ATOM 1654 N N . THR A 1 202 ? 10.298 -5.664 -8.628 1.00 94.75 202 THR A N 1
ATOM 1655 C CA . THR A 1 202 ? 11.735 -5.616 -8.336 1.00 94.75 202 THR A CA 1
ATOM 1656 C C . THR A 1 202 ? 12.407 -4.576 -9.213 1.00 94.75 202 THR A C 1
ATOM 1658 O O . THR A 1 202 ? 12.013 -4.405 -10.365 1.00 94.75 202 THR A O 1
ATOM 1661 N N . HIS A 1 203 ? 13.448 -3.930 -8.700 1.00 94.38 203 HIS A N 1
ATOM 1662 C CA . HIS A 1 203 ? 14.257 -2.973 -9.445 1.00 94.38 203 HIS A CA 1
ATOM 1663 C C . HIS A 1 203 ? 15.671 -2.919 -8.863 1.00 94.38 203 HIS A C 1
ATOM 1665 O O . HIS A 1 203 ? 15.828 -2.528 -7.711 1.00 94.38 203 HIS A O 1
ATOM 1671 N N . ILE A 1 204 ? 16.711 -3.284 -9.623 1.00 90.31 204 ILE A N 1
ATOM 1672 C CA . ILE A 1 204 ? 18.088 -3.367 -9.089 1.00 90.31 204 ILE A CA 1
ATOM 1673 C C . ILE A 1 204 ? 18.514 -2.059 -8.398 1.00 90.31 204 ILE A C 1
ATOM 1675 O O . ILE A 1 204 ? 19.095 -2.088 -7.312 1.00 90.31 204 ILE A O 1
ATOM 1679 N N . GLU A 1 205 ? 18.170 -0.915 -8.989 1.00 86.69 205 GLU A N 1
ATOM 1680 C CA . GLU A 1 205 ? 18.567 0.413 -8.499 1.00 86.69 205 GLU A CA 1
ATOM 1681 C C . GLU A 1 205 ? 17.556 1.051 -7.532 1.00 86.69 205 GLU A C 1
ATOM 1683 O O . GLU A 1 205 ? 17.671 2.222 -7.202 1.00 86.69 205 GLU A O 1
ATOM 1688 N N . GLY A 1 206 ? 16.557 0.313 -7.036 1.00 79.75 206 GLY A N 1
ATOM 1689 C CA . GLY A 1 206 ? 15.525 0.907 -6.176 1.00 79.75 206 GLY A CA 1
ATOM 1690 C C . GLY A 1 206 ? 15.978 1.284 -4.752 1.00 79.75 206 GLY A C 1
ATOM 1691 O O . GLY A 1 206 ? 15.261 1.999 -4.061 1.00 79.75 206 GLY A O 1
ATOM 1692 N N . GLU A 1 207 ? 17.139 0.808 -4.282 1.00 66.44 207 GLU A N 1
ATOM 1693 C CA . GLU A 1 207 ? 17.600 0.951 -2.881 1.00 66.44 207 GLU A CA 1
ATOM 1694 C C . GLU A 1 207 ? 18.903 1.763 -2.723 1.00 66.44 207 GLU A C 1
ATOM 1696 O O . GLU A 1 207 ? 19.307 2.075 -1.603 1.00 66.44 207 GLU A O 1
ATOM 1701 N N . ALA A 1 208 ? 19.609 2.117 -3.803 1.00 56.72 208 ALA A N 1
ATOM 1702 C CA . ALA A 1 208 ? 20.927 2.731 -3.653 1.00 56.72 208 ALA A CA 1
ATOM 1703 C C . ALA A 1 208 ? 20.811 4.116 -2.990 1.00 56.72 208 ALA A C 1
ATOM 1705 O O . ALA A 1 208 ? 20.041 4.967 -3.422 1.00 56.72 208 ALA A O 1
ATOM 1706 N N . VAL A 1 209 ? 21.612 4.371 -1.950 1.00 56.38 209 VAL A N 1
ATOM 1707 C CA . VAL A 1 209 ? 21.592 5.603 -1.128 1.00 56.38 209 VAL A CA 1
ATOM 1708 C C . VAL A 1 209 ? 21.739 6.894 -1.965 1.00 56.38 209 VAL A C 1
ATOM 1710 O O . VAL A 1 209 ? 21.329 7.958 -1.509 1.00 56.38 209 VAL A O 1
ATOM 1713 N N . LYS A 1 210 ? 22.248 6.793 -3.205 1.00 56.44 210 LYS A N 1
ATOM 1714 C CA . LYS A 1 210 ? 22.350 7.873 -4.205 1.00 56.44 210 LYS A CA 1
ATOM 1715 C C . LYS A 1 210 ? 21.319 7.810 -5.347 1.00 56.44 210 LYS A C 1
ATOM 1717 O O . LYS A 1 210 ? 21.133 8.811 -6.023 1.00 56.44 210 LYS A O 1
ATOM 1722 N N . GLU A 1 211 ? 20.639 6.682 -5.545 1.00 56.69 211 GLU A N 1
ATOM 1723 C CA . GLU A 1 211 ? 19.695 6.442 -6.652 1.00 56.69 211 GLU A CA 1
ATOM 1724 C C . GLU A 1 211 ? 18.316 6.013 -6.146 1.00 56.69 211 GLU A C 1
ATOM 1726 O O . GLU A 1 211 ? 17.585 5.290 -6.818 1.00 56.69 211 GLU A O 1
ATOM 1731 N N . LYS A 1 212 ? 17.923 6.506 -4.963 1.00 56.47 212 LYS A N 1
ATOM 1732 C CA . LYS A 1 212 ? 16.600 6.256 -4.375 1.00 56.47 212 LYS A CA 1
ATOM 1733 C C . LYS A 1 212 ? 15.443 6.584 -5.331 1.00 56.47 212 LYS A C 1
ATOM 1735 O O . LYS A 1 212 ? 14.326 6.216 -5.041 1.00 56.47 212 LYS A O 1
ATOM 1740 N N . THR A 1 213 ? 15.671 7.250 -6.459 1.00 68.62 213 THR A N 1
ATOM 1741 C CA . THR A 1 213 ? 14.662 7.903 -7.294 1.00 68.62 213 THR A CA 1
ATOM 1742 C C . THR A 1 213 ? 14.137 7.095 -8.480 1.00 68.62 213 THR A C 1
ATOM 1744 O O . THR A 1 213 ? 13.215 7.570 -9.146 1.00 68.62 213 THR A O 1
ATOM 1747 N N . ARG A 1 214 ? 14.692 5.913 -8.788 1.00 89.50 214 ARG A N 1
ATOM 1748 C CA . ARG A 1 214 ? 14.357 5.217 -10.048 1.00 89.50 214 ARG A CA 1
ATOM 1749 C C . ARG A 1 214 ? 13.171 4.266 -9.983 1.00 89.50 214 ARG A C 1
ATOM 1751 O O . ARG A 1 214 ? 12.713 3.817 -11.026 1.00 89.50 214 ARG A O 1
ATOM 1758 N N . ALA A 1 215 ? 12.659 3.977 -8.794 1.00 93.25 215 ALA A N 1
ATOM 1759 C CA . ALA A 1 215 ? 11.498 3.118 -8.634 1.00 93.25 215 ALA A CA 1
ATOM 1760 C C . ALA A 1 215 ? 10.566 3.694 -7.563 1.00 93.25 215 ALA A C 1
ATOM 1762 O O . ALA A 1 215 ? 10.825 3.582 -6.360 1.00 93.25 215 ALA A O 1
ATOM 1763 N N . THR A 1 216 ? 9.500 4.353 -8.010 1.00 93.94 216 THR A N 1
ATOM 1764 C CA . THR A 1 216 ? 8.570 5.076 -7.138 1.00 93.94 216 THR A CA 1
ATOM 1765 C C . THR A 1 216 ? 7.162 4.520 -7.226 1.00 93.94 216 THR A C 1
ATOM 1767 O O . THR A 1 216 ? 6.766 3.939 -8.235 1.00 93.94 216 THR A O 1
ATOM 1770 N N . LEU A 1 217 ? 6.411 4.733 -6.151 1.00 95.62 217 LEU A N 1
ATOM 1771 C CA . LEU A 1 217 ? 4.963 4.617 -6.090 1.00 95.62 217 LEU A CA 1
ATOM 1772 C C . LEU A 1 217 ? 4.392 5.991 -5.747 1.00 95.62 217 LEU A C 1
ATOM 1774 O O . LEU A 1 217 ? 4.876 6.635 -4.822 1.00 95.62 217 LEU A O 1
ATOM 1778 N N . THR A 1 218 ? 3.342 6.404 -6.440 1.00 95.88 218 THR A N 1
ATOM 1779 C CA . THR A 1 218 ? 2.563 7.597 -6.117 1.00 95.88 218 THR A CA 1
ATOM 1780 C C . THR A 1 218 ? 1.112 7.203 -5.910 1.00 95.88 218 THR A C 1
ATOM 1782 O O . THR A 1 218 ? 0.498 6.584 -6.780 1.00 95.88 218 THR A O 1
ATOM 1785 N N . ASN A 1 219 ? 0.552 7.584 -4.769 1.00 94.38 219 ASN A N 1
ATOM 1786 C CA . ASN A 1 219 ? -0.886 7.577 -4.563 1.00 94.38 219 ASN A CA 1
ATOM 1787 C C . ASN A 1 219 ? -1.476 8.808 -5.261 1.00 94.38 219 ASN A C 1
ATOM 1789 O O . ASN A 1 219 ? -1.134 9.942 -4.930 1.00 94.38 219 ASN A O 1
ATOM 1793 N N . LEU A 1 220 ? -2.326 8.588 -6.261 1.00 93.94 220 LEU A N 1
ATOM 1794 C CA . LEU A 1 220 ? -2.840 9.662 -7.112 1.00 93.94 220 LEU A CA 1
ATOM 1795 C C . LEU A 1 220 ? -3.931 10.498 -6.427 1.00 93.94 220 LEU A C 1
ATOM 1797 O O . LEU A 1 220 ? -4.250 11.580 -6.909 1.00 93.94 220 LEU A O 1
ATOM 1801 N N . GLU A 1 221 ? -4.488 10.025 -5.312 1.00 91.56 221 GLU A N 1
ATOM 1802 C CA . GLU A 1 221 ? -5.562 10.710 -4.584 1.00 91.56 221 GLU A CA 1
ATOM 1803 C C . GLU A 1 221 ? -5.016 11.735 -3.586 1.00 91.56 221 GLU A C 1
ATOM 1805 O O . GLU A 1 221 ? -5.594 12.807 -3.433 1.00 91.56 221 GLU A O 1
ATOM 1810 N N . ASN A 1 222 ? -3.869 11.454 -2.962 1.00 86.19 222 ASN A N 1
ATOM 1811 C CA . ASN A 1 222 ? -3.231 12.359 -1.994 1.00 86.19 222 ASN A CA 1
ATOM 1812 C C . ASN A 1 222 ? -1.833 12.842 -2.414 1.00 86.19 222 ASN A C 1
ATOM 1814 O O . ASN A 1 222 ? -1.177 13.565 -1.668 1.00 86.19 222 ASN A O 1
ATOM 1818 N N . SER A 1 223 ? -1.365 12.462 -3.606 1.00 88.81 223 SER A N 1
ATOM 1819 C CA . SER A 1 223 ? -0.039 12.802 -4.148 1.00 88.81 223 SER A CA 1
ATOM 1820 C C . SER A 1 223 ? 1.153 12.333 -3.299 1.00 88.81 223 SER A C 1
ATOM 1822 O O . SER A 1 223 ? 2.288 12.738 -3.565 1.00 88.81 223 SER A O 1
ATOM 1824 N N . LYS A 1 224 ? 0.943 11.465 -2.297 1.00 87.06 224 LYS A N 1
ATOM 1825 C CA . LYS A 1 224 ? 2.033 10.893 -1.501 1.00 87.06 224 LYS A CA 1
ATOM 1826 C C . LYS A 1 224 ? 2.881 10.004 -2.404 1.00 87.06 224 LYS A C 1
ATOM 1828 O O . LYS A 1 224 ? 2.374 9.061 -3.017 1.00 87.06 224 LYS A O 1
ATOM 1833 N N . GLN A 1 225 ? 4.173 10.308 -2.469 1.00 89.00 225 GLN A N 1
ATOM 1834 C CA . GLN A 1 225 ? 5.153 9.517 -3.199 1.00 89.00 225 GLN A CA 1
ATOM 1835 C C . GLN A 1 225 ? 6.034 8.732 -2.232 1.00 89.00 225 GLN A C 1
ATOM 1837 O O . GLN A 1 225 ? 6.466 9.240 -1.198 1.00 89.00 225 GLN A O 1
ATOM 1842 N N . GLU A 1 226 ? 6.351 7.506 -2.618 1.00 88.44 226 GLU A N 1
ATOM 1843 C CA . GLU A 1 226 ? 7.201 6.590 -1.881 1.00 88.44 226 GLU A CA 1
ATOM 1844 C C . GLU A 1 226 ? 8.174 5.879 -2.817 1.00 88.44 226 GLU A C 1
ATOM 1846 O O . GLU A 1 226 ? 8.000 5.844 -4.037 1.00 88.44 226 GLU A O 1
ATOM 1851 N N . TYR A 1 227 ? 9.206 5.286 -2.228 1.00 89.25 227 TYR A N 1
ATOM 1852 C CA . TYR A 1 227 ? 10.201 4.502 -2.943 1.00 89.25 227 TYR A CA 1
ATOM 1853 C C . TYR A 1 227 ? 9.962 3.025 -2.687 1.00 89.25 227 TYR A C 1
ATOM 1855 O O . TYR A 1 227 ? 9.803 2.607 -1.539 1.00 89.25 227 TYR A O 1
ATOM 1863 N N . ILE A 1 228 ? 9.956 2.222 -3.748 1.00 89.50 228 ILE A N 1
ATOM 1864 C CA . ILE A 1 228 ? 9.637 0.799 -3.601 1.00 89.50 228 ILE A CA 1
ATOM 1865 C C . ILE A 1 228 ? 10.842 -0.014 -3.103 1.00 89.50 228 ILE A C 1
ATOM 1867 O O . ILE A 1 228 ? 10.659 -1.083 -2.527 1.00 89.50 228 ILE A O 1
ATOM 1871 N N . GLY A 1 229 ? 12.071 0.498 -3.228 1.00 89.00 229 GLY A N 1
ATOM 1872 C CA . GLY A 1 229 ? 13.281 -0.258 -2.893 1.00 89.00 229 GLY A CA 1
ATOM 1873 C C . GLY A 1 229 ? 13.648 -1.270 -3.983 1.00 89.00 229 GLY A C 1
ATOM 1874 O O . GLY A 1 229 ? 13.099 -1.252 -5.084 1.00 89.00 229 GLY A O 1
ATOM 1875 N N . LYS A 1 230 ? 14.567 -2.196 -3.684 1.00 89.69 230 LYS A N 1
ATOM 1876 C CA . LYS A 1 230 ? 14.934 -3.265 -4.635 1.00 89.69 230 LYS A CA 1
ATOM 1877 C C . LYS A 1 230 ? 13.800 -4.224 -4.949 1.00 89.69 230 LYS A C 1
ATOM 1879 O O . LYS A 1 230 ? 13.786 -4.855 -6.006 1.00 89.69 230 LYS A O 1
ATOM 1884 N N . LYS A 1 231 ? 12.884 -4.371 -4.001 1.00 92.31 231 LYS A N 1
ATOM 1885 C CA . LYS A 1 231 ? 11.744 -5.264 -4.067 1.00 92.31 231 LYS A CA 1
ATOM 1886 C C . LYS A 1 231 ? 10.639 -4.680 -3.202 1.00 92.31 231 LYS A C 1
ATOM 1888 O O . LYS A 1 231 ? 10.912 -4.235 -2.091 1.00 92.31 231 LYS A O 1
ATOM 1893 N N . ARG A 1 232 ? 9.409 -4.739 -3.701 1.00 93.31 232 ARG A N 1
ATOM 1894 C CA . ARG A 1 232 ? 8.212 -4.480 -2.904 1.00 93.31 232 ARG A CA 1
ATOM 1895 C C . ARG A 1 232 ? 7.096 -5.407 -3.328 1.00 93.31 232 ARG A C 1
ATOM 1897 O O . ARG A 1 232 ? 6.928 -5.649 -4.524 1.00 93.31 232 ARG A O 1
ATOM 1904 N N . THR A 1 233 ? 6.338 -5.878 -2.353 1.00 95.62 233 THR A N 1
ATOM 1905 C CA . THR A 1 233 ? 5.097 -6.609 -2.579 1.00 95.62 233 THR A CA 1
ATOM 1906 C C . THR A 1 233 ? 3.965 -5.817 -1.944 1.00 95.62 233 THR A C 1
ATOM 1908 O O . THR A 1 233 ? 4.112 -5.298 -0.841 1.00 95.62 233 THR A O 1
ATOM 1911 N N . TYR A 1 234 ? 2.846 -5.717 -2.646 1.00 96.00 234 TYR A N 1
ATOM 1912 C CA . TYR A 1 234 ? 1.617 -5.109 -2.166 1.00 96.00 234 TYR A CA 1
ATOM 1913 C C . TYR A 1 234 ? 0.507 -6.145 -2.241 1.00 96.00 234 TYR A C 1
ATOM 1915 O O . TYR A 1 234 ? 0.354 -6.775 -3.284 1.00 96.00 234 TYR A O 1
ATOM 1923 N N . GLN A 1 235 ? -0.280 -6.299 -1.185 1.00 95.44 235 GLN A N 1
ATOM 1924 C CA . GLN A 1 235 ? -1.576 -6.958 -1.271 1.00 95.44 235 GLN A CA 1
ATOM 1925 C C . GLN A 1 235 ? -2.653 -5.900 -1.474 1.00 95.44 235 GLN A C 1
ATOM 1927 O O . GLN A 1 235 ? -2.673 -4.880 -0.782 1.00 95.44 235 GLN A O 1
ATOM 1932 N N . VAL A 1 236 ? -3.560 -6.144 -2.409 1.00 93.81 236 VAL A N 1
ATOM 1933 C CA . VAL A 1 236 ? -4.733 -5.297 -2.594 1.00 93.81 236 VAL A CA 1
ATOM 1934 C C . VAL A 1 236 ? -5.723 -5.568 -1.471 1.00 93.81 236 VAL A C 1
ATOM 1936 O O . VAL A 1 236 ? -6.188 -6.693 -1.295 1.00 93.81 236 VAL A O 1
ATOM 1939 N N . THR A 1 237 ? -6.087 -4.531 -0.729 1.00 91.19 237 THR A N 1
ATOM 1940 C CA . THR A 1 237 ? -7.089 -4.596 0.336 1.00 91.19 237 THR A CA 1
ATOM 1941 C C . THR A 1 237 ? -8.377 -3.900 -0.095 1.00 91.19 237 THR A C 1
ATOM 1943 O O . THR A 1 237 ? -8.455 -3.261 -1.147 1.00 91.19 237 THR A O 1
ATOM 1946 N N . SER A 1 238 ? -9.420 -4.007 0.727 1.00 84.56 238 SER A N 1
ATOM 1947 C CA . SER A 1 238 ? -10.673 -3.278 0.508 1.00 84.56 238 SER A CA 1
ATOM 1948 C C . SER A 1 238 ? -10.484 -1.757 0.514 1.00 84.56 238 SER A C 1
ATOM 1950 O O . SER A 1 238 ? -11.253 -1.054 -0.144 1.00 84.56 238 SER A O 1
ATOM 1952 N N . THR A 1 239 ? -9.460 -1.248 1.200 1.00 81.69 239 THR A N 1
ATOM 1953 C CA . THR A 1 239 ? -9.183 0.184 1.386 1.00 81.69 239 THR A CA 1
ATOM 1954 C C . THR A 1 239 ? -8.062 0.703 0.483 1.00 81.69 239 THR A C 1
ATOM 1956 O O . THR A 1 239 ? -8.145 1.825 -0.003 1.00 81.69 239 THR A O 1
ATOM 1959 N N . GLY A 1 240 ? -7.085 -0.131 0.119 1.00 91.06 240 GLY A N 1
ATOM 1960 C CA . GLY A 1 240 ? -5.998 0.270 -0.772 1.00 91.06 240 GLY A CA 1
ATOM 1961 C C . GLY A 1 240 ? -4.943 -0.815 -0.970 1.00 91.06 240 GLY A C 1
ATOM 1962 O O . GLY A 1 240 ? -5.261 -1.908 -1.438 1.00 91.06 240 GLY A O 1
ATOM 1963 N N . LEU A 1 241 ? -3.682 -0.509 -0.663 1.00 94.56 241 LEU A N 1
ATOM 1964 C CA . LEU A 1 241 ? -2.542 -1.417 -0.823 1.00 94.56 241 LEU A CA 1
ATOM 1965 C C . LEU A 1 241 ? -1.806 -1.614 0.499 1.00 94.56 241 LEU A C 1
ATOM 1967 O O . LEU A 1 241 ? -1.352 -0.651 1.102 1.00 94.56 241 LEU A O 1
ATOM 1971 N N . SER A 1 242 ? -1.619 -2.857 0.920 1.00 88.62 242 SER A N 1
ATOM 1972 C CA . SER A 1 242 ? -0.847 -3.209 2.113 1.00 88.62 242 SER A CA 1
ATOM 1973 C C . SER A 1 242 ? 0.542 -3.714 1.709 1.00 88.62 242 SER A C 1
ATOM 1975 O O . SER A 1 242 ? 0.637 -4.635 0.900 1.00 88.62 242 SER A O 1
ATOM 1977 N N . LYS A 1 243 ? 1.628 -3.101 2.201 1.00 89.56 243 LYS A N 1
ATOM 1978 C CA . LYS A 1 243 ? 3.016 -3.469 1.840 1.00 89.56 243 LYS A CA 1
ATOM 1979 C C . LYS A 1 243 ? 3.504 -4.721 2.570 1.00 89.56 243 LYS A C 1
ATOM 1981 O O . LYS A 1 243 ? 3.814 -4.609 3.737 1.00 89.56 243 LYS A O 1
ATOM 1986 N N . ILE A 1 244 ? 3.658 -5.853 1.890 1.00 80.12 244 ILE A N 1
ATOM 1987 C CA . ILE A 1 244 ? 3.924 -7.169 2.513 1.00 80.12 244 ILE A CA 1
ATOM 1988 C C . ILE A 1 244 ? 5.397 -7.410 2.907 1.00 80.12 244 ILE A C 1
ATOM 1990 O O . ILE A 1 244 ? 5.712 -8.272 3.726 1.00 80.12 244 ILE A O 1
ATOM 1994 N N . ASP A 1 245 ? 6.314 -6.646 2.311 1.00 66.56 245 ASP A N 1
ATOM 1995 C CA . ASP A 1 245 ? 7.764 -6.878 2.338 1.00 66.56 245 ASP A CA 1
ATOM 1996 C C . ASP A 1 245 ? 8.509 -5.554 2.500 1.00 66.56 245 ASP A C 1
ATOM 1998 O O . ASP A 1 245 ? 8.003 -4.557 1.928 1.00 66.56 245 ASP A O 1
#

Radius of gyration: 22.77 Å; chains: 1; bounding box: 52×33×71 Å

pLDDT: mean 87.89, std 13.38, range [32.91, 98.75]

Secondary structure (DSSP, 8-state):
---TT--BTTSSS-SSBHHHHHHHHHIIIIISSSGGGSHHHHHHHHHHHHHH--SGGGGSHHHHHHHHHHHHHH-HHHHHHHHHH-HHHHHHHHHHHHHHHT-TT-SS----EEESSEEEEEEE-GGG-EEEEEEEETTTTEEEEEE-SB-S-TT--SEEEEEEEE-TTS-EEEEEEEETTSPBPPEEEEEE--TT-EEEEEETTSS-TT-TTSEEEEETTT--EEE--SEEEEEE-SSEEEE--

Organism: Bacillus mycoides (NCBI:txid1405)